Protein AF-A0A382IKX3-F1 (afdb_monomer)

Organism: NCBI:txid408172

Solvent-accessible surface area (backbone atoms only — not comparable to full-atom values): 17231 Å² total; per-residue (Å²): 139,85,84,81,90,90,82,84,89,80,87,83,88,84,92,87,85,88,86,79,92,73,89,78,80,80,79,78,81,76,77,80,85,72,79,79,62,59,68,64,60,60,67,57,67,66,82,68,74,59,45,71,32,39,32,37,44,76,99,53,67,82,36,29,32,38,28,42,75,57,91,63,30,37,40,24,29,21,70,43,48,47,62,34,51,42,56,76,36,67,44,33,37,28,35,79,83,61,80,54,28,33,34,53,49,40,41,72,78,48,37,80,66,44,75,43,58,31,42,73,76,44,76,60,94,42,39,39,31,38,27,32,71,91,76,68,52,55,34,42,31,35,40,53,48,92,87,34,79,27,41,75,50,40,70,52,77,54,56,47,54,55,77,91,46,48,66,59,42,64,65,43,43,68,77,40,40,76,76,40,34,50,68,62,94,49,48,26,28,62,60,77,59,63,92,94,38,61,72,58,50,53,53,37,40,64,62,75,41,48,21,65,36,38,46,87,67,90,76,59,58,43,82,75,67,69,48,73,89,66,51,33,42,38,34,32,30,35,27,35,37,59,77,12,39,69,39,79,75,41,81,76,47,69,52,64,65,62,52,73,68,53,47,54,51,52,53,49,59,60,46,70,51,34,34,30,73,50,49,68,54,93,90,42,60,27,26,41,35,49,27,18,33,41,47,73,86

Sequence (297 aa):
MVKYLKIILRQFQNRKSPRKVKKVTLITVTLLFLGLISANEELDQKLNLEGYWFAIYPSSYEEAVKVVKEGRNYVATQTIGNDYIPAGEISFEMDDAFQNCKGQIAGRDFTNPSFIDCELVSVNNDLLVLEVKSNGLKSIFYKDIPSSNGSFCISDFREKLPEKGIEKILELRPKAFKHCLACEGSSCRMKIWPKGRESESLICKKLFCKPVKAIQKYISSEDVLNVGSGATSVQFTFIINKKGDIDNLNITSFDGAMNRKQVKTFTRNVLASLEYMPLKINEKVYEIHNLRGWLYW

Radius of gyration: 28.49 Å; Cα contacts (8 Å, |Δi|>4): 524; chains: 1; bounding box: 110×50×50 Å

Mean predicted aligned error: 10.79 Å

Nearest PDB structures (foldseek):
  5vzt-assembly2_D  TM=8.954E-01  e=6.353E-05  Homo sapiens
  1u07-assembly1_B  TM=7.043E-01  e=1.679E-02  Escherichia coli
  3hty-assembly4_D  TM=5.543E-01  e=2.225E-02  Bacteroides thetaiotaomicron VPI-5482
  1fho-assembly1_A  TM=4.924E-01  e=6.176E-01  Caenorhabditis elegans
  1gm6-assembly1_A  TM=3.172E-01  e=6.176E-01  Sus scrofa

Secondary structure (DSSP, 8-state):
--------------------------------TTSSSHHHHHTTS-----EEEEEE-TTS-EEEEEEEEETTEEEEEEEE--SSS-TTSEEEEEETTSS-EEEEEEEGGGEEEEEEEEEEEEEETTEEEEEETTT--EEEEE---TTSSSEEEES-TT----GGGHHHHHHHHHHHHHHHEEEETTEEEEPPPPTT-HHHHHHHHHHHS--SB---S---HHHHH---S--EEEEEEEEE-TTSBEEEEEEEEEEESS-HHHHHHHHHHHHTT-BPPPEEETTEEEEEEEEEEEEE-

pLDDT: mean 82.43, std 21.34, range [26.98, 98.19]

Structure (mmCIF, N/CA/C/O backbone):
data_AF-A0A382IKX3-F1
#
_entry.id   AF-A0A382IKX3-F1
#
loop_
_atom_site.group_PDB
_atom_site.id
_atom_site.type_sym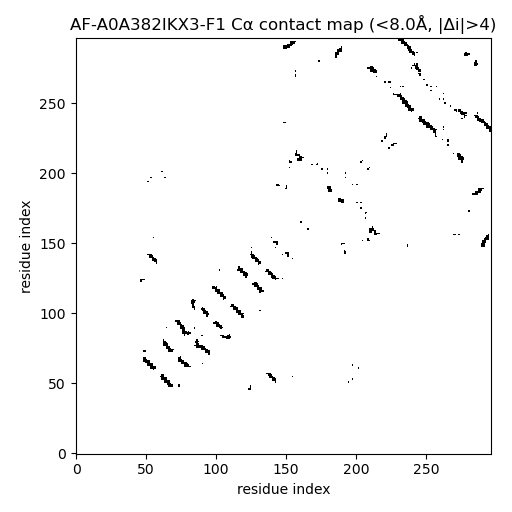bol
_atom_site.label_atom_id
_atom_site.label_alt_id
_atom_site.label_comp_id
_atom_site.label_asym_id
_atom_site.label_entity_id
_atom_site.label_seq_id
_atom_site.pdbx_PDB_ins_code
_atom_site.Cartn_x
_atom_site.Cartn_y
_atom_site.Cartn_z
_atom_site.occupancy
_atom_site.B_iso_or_equiv
_atom_site.auth_seq_id
_atom_site.auth_comp_id
_atom_site.auth_asym_id
_atom_site.auth_atom_id
_atom_site.pdbx_PDB_model_num
ATOM 1 N N . MET A 1 1 ? 57.284 29.258 4.398 1.00 34.41 1 MET A N 1
ATOM 2 C CA . MET A 1 1 ? 58.494 28.400 4.373 1.00 34.41 1 MET A CA 1
ATOM 3 C C . MET A 1 1 ? 58.026 26.951 4.272 1.00 34.41 1 MET A C 1
ATOM 5 O O . MET A 1 1 ? 57.548 26.430 5.260 1.00 34.41 1 MET A O 1
ATOM 9 N N . VAL A 1 2 ? 57.767 26.388 3.090 1.00 28.20 2 VAL A N 1
ATOM 10 C CA . VAL A 1 2 ? 58.700 25.928 2.034 1.00 28.20 2 VAL A CA 1
ATOM 11 C C . VAL A 1 2 ? 59.464 24.646 2.426 1.00 28.20 2 VAL A C 1
ATOM 13 O O . VAL A 1 2 ? 60.463 24.713 3.123 1.00 28.20 2 VAL A O 1
ATOM 16 N N . LYS A 1 3 ? 58.984 23.530 1.847 1.00 29.83 3 LYS A N 1
ATOM 17 C CA . LYS A 1 3 ? 59.705 22.394 1.228 1.00 29.83 3 LYS A CA 1
ATOM 18 C C . LYS A 1 3 ? 60.489 21.345 2.060 1.00 29.83 3 LYS A C 1
ATOM 20 O O . LYS A 1 3 ? 61.499 21.634 2.678 1.00 29.83 3 LYS A O 1
ATOM 25 N N . TYR A 1 4 ? 60.097 20.091 1.779 1.00 27.80 4 TYR A N 1
ATOM 26 C CA . TYR A 1 4 ? 60.900 18.943 1.298 1.00 27.80 4 TYR A CA 1
ATOM 27 C C . TYR A 1 4 ? 61.811 18.123 2.240 1.00 27.80 4 TYR A C 1
ATOM 29 O O . TYR A 1 4 ? 62.787 18.607 2.793 1.00 27.80 4 TYR A O 1
ATOM 37 N N . LEU A 1 5 ? 61.528 16.807 2.215 1.00 28.98 5 LEU A N 1
ATOM 38 C CA . LEU A 1 5 ? 62.407 15.699 1.785 1.00 28.98 5 LEU A CA 1
ATOM 39 C C . LEU A 1 5 ? 63.779 15.538 2.471 1.00 28.98 5 LEU A C 1
ATOM 41 O O . LEU A 1 5 ? 64.687 16.343 2.280 1.00 28.98 5 LEU A O 1
ATOM 45 N N . LYS A 1 6 ? 64.001 14.379 3.109 1.00 31.48 6 LYS A N 1
ATOM 46 C CA . LYS A 1 6 ? 65.350 13.821 3.295 1.00 31.48 6 LYS A CA 1
ATOM 47 C C . LYS A 1 6 ? 65.416 12.371 2.825 1.00 31.48 6 LYS A C 1
ATOM 49 O O . LYS A 1 6 ? 64.734 11.488 3.331 1.00 31.48 6 LYS A O 1
ATOM 54 N N . ILE A 1 7 ? 66.275 12.195 1.831 1.00 33.47 7 ILE A N 1
ATOM 55 C CA . ILE A 1 7 ? 66.683 10.978 1.145 1.00 33.47 7 ILE A CA 1
ATOM 56 C C . ILE A 1 7 ? 68.141 10.706 1.582 1.00 33.47 7 ILE A C 1
ATOM 58 O O . ILE A 1 7 ? 68.985 11.580 1.437 1.00 33.47 7 ILE A O 1
ATOM 62 N N . ILE A 1 8 ? 68.381 9.498 2.121 1.00 28.98 8 ILE A N 1
ATOM 63 C CA . ILE A 1 8 ? 69.439 8.531 1.729 1.00 28.98 8 ILE A CA 1
ATOM 64 C C . ILE A 1 8 ? 70.944 8.804 2.042 1.00 28.98 8 ILE A C 1
ATOM 66 O O . ILE A 1 8 ? 71.533 9.769 1.574 1.00 28.98 8 ILE A O 1
ATOM 70 N N . LEU A 1 9 ? 71.562 7.761 2.652 1.00 26.98 9 LEU A N 1
ATOM 71 C CA . LEU A 1 9 ? 72.982 7.295 2.620 1.00 26.98 9 LEU A CA 1
ATOM 72 C C . LEU A 1 9 ? 74.030 8.163 3.373 1.00 26.98 9 LEU A C 1
ATOM 74 O O . LEU A 1 9 ? 73.890 9.366 3.465 1.00 26.98 9 LEU A O 1
ATOM 78 N N . ARG A 1 10 ? 75.140 7.659 3.939 1.00 29.89 10 ARG A N 1
ATOM 79 C CA . ARG A 1 10 ? 75.852 6.374 3.821 1.00 29.89 10 ARG A CA 1
ATOM 80 C C . ARG A 1 10 ? 76.925 6.257 4.923 1.00 29.89 10 ARG A C 1
ATOM 82 O O . ARG A 1 10 ? 77.590 7.234 5.224 1.00 29.89 10 ARG A O 1
ATOM 89 N N . GLN A 1 11 ? 77.161 5.007 5.333 1.00 28.95 11 GLN A N 1
ATOM 90 C CA . GLN A 1 11 ? 78.465 4.366 5.595 1.00 28.95 11 GLN A CA 1
ATOM 91 C C . GLN A 1 11 ? 79.344 4.789 6.784 1.00 28.95 11 GLN A C 1
ATOM 93 O O . GLN A 1 11 ? 79.949 5.850 6.784 1.00 28.95 11 GLN A O 1
ATOM 98 N N . PHE A 1 12 ? 79.630 3.798 7.639 1.00 29.16 12 PHE A N 1
ATOM 99 C CA . PHE A 1 12 ? 81.009 3.463 8.003 1.00 29.16 12 PHE A CA 1
ATOM 100 C C . PHE A 1 12 ? 81.246 1.942 7.919 1.00 29.16 12 PHE A C 1
ATOM 102 O O . PHE A 1 12 ? 80.392 1.126 8.257 1.00 29.16 12 PHE A O 1
ATOM 109 N N . GLN A 1 13 ? 82.412 1.625 7.359 1.00 31.34 13 GLN A N 1
ATOM 110 C CA . GLN A 1 13 ? 83.080 0.341 7.104 1.00 31.34 13 GLN A CA 1
ATOM 111 C C . GLN A 1 13 ? 83.438 -0.376 8.444 1.00 31.34 13 GLN A C 1
ATOM 113 O O . GLN A 1 13 ? 83.396 0.269 9.479 1.00 31.34 13 GLN A O 1
ATOM 118 N N . ASN A 1 14 ? 83.869 -1.638 8.598 1.00 28.53 14 ASN A N 1
ATOM 119 C CA . ASN A 1 14 ? 84.447 -2.668 7.730 1.00 28.53 14 ASN A CA 1
ATOM 120 C C . ASN A 1 14 ? 84.608 -3.997 8.535 1.00 28.53 14 ASN A C 1
ATOM 122 O O . ASN A 1 14 ? 84.754 -3.951 9.752 1.00 28.53 14 ASN A O 1
ATOM 126 N N . ARG A 1 15 ? 84.780 -5.128 7.818 1.00 30.12 15 ARG A N 1
ATOM 127 C CA . ARG A 1 15 ? 85.480 -6.398 8.192 1.00 30.12 15 ARG A CA 1
ATOM 128 C C . ARG A 1 15 ? 84.812 -7.456 9.110 1.00 30.12 15 ARG A C 1
ATOM 130 O O . ARG A 1 15 ? 84.991 -7.434 10.320 1.00 30.12 15 ARG A O 1
ATOM 137 N N . LYS A 1 16 ? 84.290 -8.537 8.499 1.00 31.02 16 LYS A N 1
ATOM 138 C CA . LYS A 1 16 ? 84.870 -9.916 8.416 1.00 31.02 16 LYS A CA 1
ATOM 139 C C . LYS A 1 16 ? 83.789 -10.940 7.996 1.00 31.02 16 LYS A C 1
ATOM 141 O O . LYS A 1 16 ? 82.664 -10.901 8.470 1.00 31.02 16 LYS A O 1
ATOM 146 N N . SER A 1 17 ? 84.160 -11.865 7.114 1.00 27.80 17 SER A N 1
ATOM 147 C CA . SER A 1 17 ? 83.412 -13.058 6.653 1.00 27.80 17 SER A CA 1
ATOM 148 C C . SER A 1 17 ? 84.174 -14.320 7.125 1.00 27.80 17 SER A C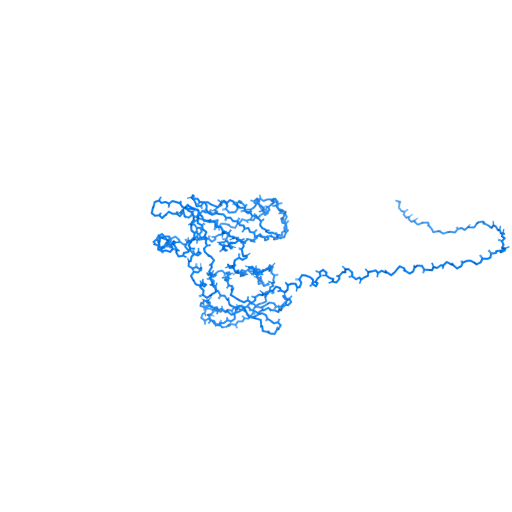 1
ATOM 150 O O . SER A 1 17 ? 85.325 -14.140 7.537 1.00 27.80 17 SER A O 1
ATOM 152 N N . PRO A 1 18 ? 83.690 -15.585 7.021 1.00 38.34 18 PRO A N 1
ATOM 153 C CA . PRO A 1 18 ? 82.340 -16.125 6.751 1.00 38.34 18 PRO A CA 1
ATOM 154 C C . PRO A 1 18 ? 81.886 -17.145 7.827 1.00 38.34 18 PRO A C 1
ATOM 156 O O . PRO A 1 18 ? 82.724 -17.726 8.510 1.00 38.34 18 PRO A O 1
ATOM 159 N N . ARG A 1 19 ? 80.590 -17.509 7.887 1.00 30.19 19 ARG A N 1
ATOM 160 C CA . ARG A 1 19 ? 80.162 -18.930 7.987 1.00 30.19 19 ARG A CA 1
ATOM 161 C C . ARG A 1 19 ? 78.639 -19.132 7.965 1.00 30.19 19 ARG A C 1
ATOM 163 O O . ARG A 1 19 ? 77.914 -18.609 8.796 1.00 30.19 19 ARG A O 1
ATOM 170 N N . LYS A 1 20 ? 78.258 -20.061 7.081 1.00 31.84 20 LYS A N 1
ATOM 171 C CA . LYS A 1 20 ? 77.133 -21.012 7.133 1.00 31.84 20 LYS A CA 1
ATOM 172 C C . LYS A 1 20 ? 75.702 -20.468 7.029 1.00 31.84 20 LYS A C 1
ATOM 174 O O . LYS A 1 20 ? 75.024 -20.172 8.002 1.00 31.84 20 LYS A O 1
ATOM 179 N N . VAL A 1 21 ? 75.249 -20.530 5.777 1.00 35.34 21 VAL A N 1
ATOM 180 C CA . VAL A 1 21 ? 73.889 -20.796 5.294 1.00 35.34 21 VAL A CA 1
ATOM 181 C C . VAL A 1 21 ? 73.037 -21.587 6.298 1.00 35.34 21 VAL A C 1
ATOM 183 O O . VAL A 1 21 ? 73.328 -22.745 6.599 1.00 35.34 21 VAL A O 1
ATOM 186 N N . LYS A 1 22 ? 71.921 -20.993 6.725 1.00 31.84 22 LYS A N 1
ATOM 187 C CA . LYS A 1 22 ? 70.705 -21.723 7.094 1.00 31.84 22 LYS A CA 1
ATOM 188 C C . LYS A 1 22 ? 69.572 -21.190 6.223 1.00 31.84 22 LYS A C 1
ATOM 190 O O . LYS A 1 22 ? 69.347 -19.986 6.165 1.00 31.84 22 LYS A O 1
ATOM 195 N N . LYS A 1 23 ? 68.925 -22.106 5.500 1.00 31.86 23 LYS A N 1
ATOM 196 C CA . LYS A 1 23 ? 67.741 -21.859 4.673 1.00 31.86 23 LYS A CA 1
ATOM 197 C C . LYS A 1 23 ? 66.669 -21.190 5.536 1.00 31.86 23 LYS A C 1
ATOM 199 O O . LYS A 1 23 ? 66.227 -21.786 6.513 1.00 31.86 23 LYS A O 1
ATOM 204 N N . VAL A 1 24 ? 66.273 -19.972 5.179 1.00 31.53 24 VAL A N 1
ATOM 205 C CA . VAL A 1 24 ? 65.053 -19.352 5.699 1.00 31.53 24 VAL A CA 1
ATOM 206 C C . VAL A 1 24 ? 63.931 -19.800 4.778 1.00 31.53 24 VAL A C 1
ATOM 208 O O . VAL A 1 24 ? 63.927 -19.492 3.588 1.00 31.53 24 VAL A O 1
ATOM 211 N N . THR A 1 25 ? 63.032 -20.607 5.323 1.00 31.64 25 THR A N 1
ATOM 212 C CA . THR A 1 25 ? 61.807 -21.039 4.661 1.00 31.64 25 THR A CA 1
ATOM 213 C C . THR A 1 25 ? 60.931 -19.810 4.430 1.00 31.64 25 THR A C 1
ATOM 215 O O . THR A 1 25 ? 60.557 -19.121 5.377 1.00 31.64 25 THR A O 1
ATOM 218 N N . LEU A 1 26 ? 60.645 -19.515 3.165 1.00 28.83 26 LEU A N 1
ATOM 219 C CA . LEU A 1 26 ? 59.707 -18.481 2.751 1.00 28.83 26 LEU A CA 1
ATOM 220 C C . LEU A 1 26 ? 58.296 -18.952 3.137 1.00 28.83 26 LEU A C 1
ATOM 222 O O . LEU A 1 26 ? 57.793 -19.916 2.56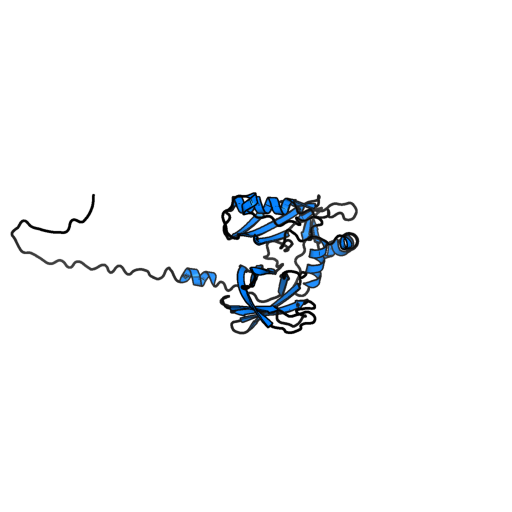5 1.00 28.83 26 LEU A O 1
ATOM 226 N N . ILE A 1 27 ? 57.678 -18.315 4.132 1.00 33.94 27 ILE A N 1
ATOM 227 C CA . ILE A 1 27 ? 56.246 -18.482 4.394 1.00 33.94 27 ILE A CA 1
ATOM 228 C C . ILE A 1 27 ? 55.528 -17.663 3.326 1.00 33.94 27 ILE A C 1
ATOM 230 O O . ILE A 1 27 ? 55.487 -16.434 3.386 1.00 33.94 27 ILE A O 1
ATOM 234 N N . THR A 1 28 ? 55.007 -18.343 2.312 1.00 31.11 28 THR A N 1
ATOM 235 C CA . THR A 1 28 ? 54.056 -17.770 1.366 1.00 31.11 28 THR A CA 1
ATOM 236 C C . THR A 1 28 ? 52.795 -17.410 2.153 1.00 31.11 28 THR A C 1
ATOM 238 O O . THR A 1 28 ? 52.046 -18.288 2.576 1.00 31.11 28 THR A O 1
ATOM 241 N N . VAL A 1 29 ? 52.569 -16.119 2.397 1.00 34.31 29 VAL A N 1
ATOM 242 C CA . VAL A 1 29 ? 51.273 -15.623 2.872 1.00 34.31 29 VAL A CA 1
ATOM 243 C C . VAL A 1 29 ? 50.343 -15.633 1.667 1.00 34.31 29 VAL A C 1
ATOM 245 O O . VAL A 1 29 ? 50.307 -14.693 0.875 1.00 34.31 29 VAL A O 1
ATOM 248 N N . THR A 1 30 ? 49.636 -16.742 1.485 1.00 37.75 30 THR A N 1
ATOM 249 C CA . THR A 1 30 ? 48.539 -16.830 0.528 1.00 37.75 30 THR A CA 1
ATOM 250 C C . THR A 1 30 ? 47.409 -15.951 1.058 1.00 37.75 30 THR A C 1
ATOM 252 O O . THR A 1 30 ? 46.766 -16.287 2.051 1.00 37.75 30 THR A O 1
ATOM 255 N N . LEU A 1 31 ? 47.203 -14.789 0.436 1.00 39.78 31 LEU A N 1
ATOM 256 C CA . LEU A 1 31 ? 46.032 -13.949 0.672 1.00 39.78 31 LEU A CA 1
ATOM 257 C C . LEU A 1 31 ? 44.769 -14.776 0.392 1.00 39.78 31 LEU A C 1
ATOM 259 O O . LEU A 1 31 ? 44.513 -15.175 -0.743 1.00 39.78 31 LEU A O 1
ATOM 263 N N . LEU A 1 32 ? 43.988 -15.023 1.444 1.00 39.09 32 LEU A N 1
ATOM 264 C CA . LEU A 1 32 ? 42.619 -15.533 1.396 1.00 39.09 32 LEU A CA 1
ATOM 265 C C . LEU A 1 32 ? 41.713 -14.499 0.702 1.00 39.09 32 LEU A C 1
ATOM 267 O O . LEU A 1 32 ? 40.970 -13.765 1.345 1.00 39.09 32 LEU A O 1
ATOM 271 N N . PHE A 1 33 ? 41.758 -14.448 -0.629 1.00 42.12 33 PHE A N 1
ATOM 272 C CA . PHE A 1 33 ? 40.756 -13.786 -1.474 1.00 42.12 33 PHE A CA 1
ATOM 273 C C . PHE A 1 33 ? 39.564 -14.722 -1.736 1.00 42.12 33 PHE A C 1
ATOM 275 O O . PHE A 1 33 ? 39.178 -14.957 -2.874 1.00 42.12 33 PHE A O 1
ATOM 282 N N . LEU A 1 34 ? 38.989 -15.296 -0.678 1.00 41.16 34 LEU A N 1
ATOM 283 C CA . LEU A 1 34 ? 37.790 -16.145 -0.780 1.00 41.16 34 LEU A CA 1
ATOM 284 C C . LEU A 1 34 ? 36.617 -15.648 0.080 1.00 41.16 34 LEU A C 1
ATOM 286 O O . LEU A 1 34 ? 35.575 -16.285 0.110 1.00 41.16 34 LEU A O 1
ATOM 290 N N . GLY A 1 35 ? 36.750 -14.495 0.745 1.00 40.19 35 GLY A N 1
ATOM 291 C CA . GLY A 1 35 ? 35.726 -13.968 1.658 1.00 40.19 35 GLY A CA 1
ATOM 292 C C . GLY A 1 35 ? 34.837 -12.844 1.114 1.00 40.19 35 GLY A C 1
ATOM 293 O O . GLY A 1 35 ? 34.044 -12.307 1.874 1.00 40.19 35 GLY A O 1
ATOM 294 N N . LEU A 1 36 ? 34.978 -12.441 -0.155 1.00 38.88 36 LEU A N 1
ATOM 295 C CA . LEU A 1 36 ? 34.238 -11.296 -0.723 1.00 38.88 36 LEU A CA 1
ATOM 296 C C . LEU A 1 36 ? 33.178 -11.677 -1.767 1.00 38.88 36 LEU A C 1
ATOM 298 O O . LEU A 1 36 ? 32.451 -10.802 -2.222 1.00 38.88 36 LEU A O 1
ATOM 302 N N . ILE A 1 37 ? 33.063 -12.957 -2.132 1.00 40.41 37 ILE A N 1
ATOM 303 C CA . ILE A 1 37 ? 32.077 -13.414 -3.127 1.00 40.41 37 ILE A CA 1
ATOM 304 C C . ILE A 1 37 ? 30.826 -14.004 -2.450 1.00 40.41 37 ILE A C 1
ATOM 306 O O . ILE A 1 37 ? 29.728 -13.851 -2.972 1.00 40.41 37 ILE A O 1
ATOM 310 N N . SER A 1 38 ? 30.938 -14.557 -1.236 1.00 41.38 38 SER A N 1
ATOM 311 C CA . SER A 1 38 ? 29.804 -15.223 -0.574 1.00 41.38 38 SER A CA 1
ATOM 312 C C . SER A 1 38 ? 28.722 -14.276 -0.041 1.00 41.38 38 SER A C 1
ATOM 314 O O . SER A 1 38 ? 27.592 -14.704 0.136 1.00 41.38 38 SER A O 1
ATOM 316 N N . ALA A 1 39 ? 29.021 -12.994 0.200 1.00 40.88 39 ALA A N 1
ATOM 317 C CA . ALA A 1 39 ? 28.026 -12.056 0.734 1.00 40.88 39 ALA A CA 1
ATOM 318 C C . ALA A 1 39 ? 26.995 -11.602 -0.319 1.00 40.88 39 ALA A C 1
ATOM 320 O O . ALA A 1 39 ? 25.849 -11.327 0.027 1.00 40.88 39 ALA A O 1
ATOM 321 N N . ASN A 1 40 ? 27.382 -11.556 -1.601 1.00 41.97 40 ASN A N 1
ATOM 322 C CA . ASN A 1 40 ? 26.452 -11.241 -2.692 1.00 41.97 40 ASN A CA 1
ATOM 323 C C . ASN A 1 40 ? 25.660 -12.471 -3.155 1.00 41.97 40 ASN A C 1
ATOM 325 O O . ASN A 1 40 ? 24.531 -12.322 -3.603 1.00 41.97 40 ASN A O 1
ATOM 329 N N . GLU A 1 41 ? 26.227 -13.670 -3.020 1.00 37.34 41 GLU A N 1
ATOM 330 C CA . GLU A 1 41 ? 25.570 -14.935 -3.380 1.00 37.34 41 GLU A CA 1
ATOM 331 C C . GLU A 1 41 ? 24.525 -15.369 -2.330 1.00 37.34 41 GLU A C 1
ATOM 333 O O . GLU A 1 41 ? 23.584 -16.090 -2.639 1.00 37.34 41 GLU A O 1
ATOM 338 N N . GLU A 1 42 ? 24.638 -14.888 -1.087 1.00 39.50 42 GLU A N 1
ATOM 339 C CA . GLU A 1 42 ? 23.691 -15.193 -0.002 1.00 39.50 42 GLU A CA 1
ATOM 340 C C . GLU A 1 42 ? 22.498 -14.213 0.052 1.00 39.50 42 GLU A C 1
ATOM 342 O O . GLU A 1 42 ? 21.418 -14.573 0.524 1.00 39.50 42 GLU A O 1
ATOM 347 N N . LEU A 1 43 ? 22.640 -13.007 -0.524 1.00 42.09 43 LEU A N 1
ATOM 348 C CA . LEU A 1 43 ? 21.506 -12.114 -0.826 1.00 42.09 43 LEU A CA 1
ATOM 349 C C . LEU A 1 43 ? 20.643 -12.655 -1.985 1.00 42.09 43 LEU A C 1
ATOM 351 O O . LEU A 1 43 ? 19.489 -12.262 -2.143 1.00 42.09 43 LEU A O 1
ATOM 355 N N . ASP A 1 44 ? 21.198 -13.603 -2.744 1.00 40.41 44 ASP A N 1
ATOM 356 C CA . ASP A 1 44 ? 20.565 -14.381 -3.810 1.00 40.41 44 ASP A CA 1
ATOM 357 C C . ASP A 1 44 ? 19.694 -15.533 -3.257 1.00 40.41 44 ASP A C 1
ATOM 359 O O . ASP A 1 44 ? 19.373 -16.505 -3.952 1.00 40.41 44 ASP A O 1
ATOM 363 N N . GLN A 1 45 ? 19.216 -15.412 -2.006 1.00 50.44 45 GLN A N 1
ATOM 364 C CA . GLN A 1 45 ? 17.921 -15.977 -1.610 1.00 50.44 45 GLN A CA 1
ATOM 365 C C . GLN A 1 45 ? 16.829 -15.290 -2.440 1.00 50.44 45 GLN A C 1
ATOM 367 O O . GLN A 1 45 ? 16.147 -14.357 -2.024 1.00 50.44 45 GLN A O 1
ATOM 372 N N . LYS A 1 46 ? 16.754 -15.781 -3.676 1.00 62.97 46 LYS A N 1
ATOM 373 C CA . LYS A 1 46 ? 16.046 -15.314 -4.858 1.00 62.97 46 LYS A CA 1
ATOM 374 C C . LYS A 1 46 ? 14.679 -14.749 -4.511 1.00 62.97 46 LYS A C 1
ATOM 376 O O . LYS A 1 46 ? 13.697 -15.484 -4.397 1.00 62.97 46 LYS A O 1
ATOM 381 N N . LEU A 1 47 ? 14.633 -13.432 -4.350 1.00 80.69 47 LEU A N 1
ATOM 382 C CA . LEU A 1 47 ? 13.400 -12.692 -4.177 1.00 80.69 47 LEU A CA 1
ATOM 383 C C . LEU A 1 47 ? 12.449 -13.046 -5.324 1.00 80.69 47 LEU A C 1
ATOM 385 O O . LEU A 1 47 ? 12.676 -12.673 -6.477 1.00 80.69 47 LEU A O 1
ATOM 389 N N . ASN A 1 48 ? 11.409 -13.818 -5.011 1.00 87.62 48 ASN A N 1
ATOM 390 C CA . ASN A 1 48 ? 10.442 -14.242 -6.006 1.00 87.62 48 ASN A CA 1
ATOM 391 C C . ASN A 1 48 ? 9.310 -13.218 -6.085 1.00 87.62 48 ASN A C 1
ATOM 393 O O . ASN A 1 48 ? 8.454 -13.141 -5.197 1.00 87.62 48 ASN A O 1
ATOM 397 N N . LEU A 1 49 ? 9.293 -12.451 -7.175 1.00 92.69 49 LEU A N 1
ATOM 398 C CA . LEU A 1 49 ? 8.224 -11.495 -7.429 1.00 92.69 49 LEU A CA 1
ATOM 399 C C . LEU A 1 49 ? 6.944 -12.148 -7.950 1.00 92.69 49 LEU A C 1
ATOM 401 O O . LEU A 1 49 ? 5.920 -11.481 -7.994 1.00 92.69 49 LEU A O 1
ATOM 405 N N . GLU A 1 50 ? 6.940 -13.430 -8.306 1.00 93.06 50 GLU A N 1
ATOM 406 C CA . GLU A 1 50 ? 5.757 -14.081 -8.859 1.00 93.06 50 GLU A CA 1
ATOM 407 C C . GLU A 1 50 ? 4.538 -14.031 -7.923 1.00 93.06 50 GLU A C 1
ATOM 409 O O . GLU A 1 50 ? 4.624 -13.967 -6.687 1.00 93.06 50 GLU A O 1
ATOM 414 N N . GLY A 1 51 ? 3.363 -14.090 -8.543 1.00 91.62 51 GLY A N 1
ATOM 415 C CA . GLY A 1 51 ? 2.076 -14.104 -7.865 1.00 91.62 51 GLY A CA 1
ATOM 416 C C . GLY A 1 51 ? 1.323 -12.787 -7.984 1.00 91.62 51 GLY A C 1
ATOM 417 O O . GLY A 1 51 ? 1.640 -11.930 -8.800 1.00 91.62 51 GLY A O 1
ATOM 418 N N . TYR A 1 52 ? 0.265 -12.665 -7.191 1.00 91.19 52 TYR A N 1
ATOM 419 C CA . TYR A 1 52 ? -0.601 -11.492 -7.207 1.00 91.19 52 TYR A CA 1
ATOM 420 C C . TYR A 1 52 ? -0.042 -10.384 -6.320 1.00 91.19 52 TYR A C 1
ATOM 422 O O . TYR A 1 52 ? 0.490 -10.666 -5.243 1.00 91.19 52 TYR A O 1
ATOM 430 N N . TRP A 1 53 ? -0.205 -9.146 -6.773 1.00 93.69 53 TRP A N 1
ATOM 431 C CA . TRP A 1 53 ? 0.148 -7.927 -6.060 1.00 93.69 53 TRP A CA 1
ATOM 432 C C . TRP A 1 53 ? -0.987 -6.922 -6.199 1.00 93.69 53 TRP A C 1
ATOM 434 O O . TRP A 1 53 ? -1.547 -6.752 -7.280 1.00 93.69 53 TRP A O 1
ATOM 444 N N . PHE A 1 54 ? -1.295 -6.221 -5.117 1.00 93.25 54 PHE A N 1
ATOM 445 C CA . PHE A 1 54 ? -2.054 -4.982 -5.210 1.00 93.25 54 PHE A CA 1
ATOM 446 C C . PHE A 1 54 ? -1.130 -3.887 -5.717 1.00 93.25 54 PHE A C 1
ATOM 448 O O . PHE A 1 54 ? 0.046 -3.878 -5.353 1.00 93.25 54 PHE A O 1
ATOM 455 N N . ALA A 1 55 ? -1.654 -2.980 -6.531 1.00 92.88 55 ALA A N 1
ATOM 456 C CA . ALA A 1 55 ? -0.882 -1.905 -7.131 1.00 92.88 55 ALA A CA 1
ATOM 457 C C . ALA A 1 55 ? -1.514 -0.549 -6.813 1.00 92.88 55 ALA A C 1
ATOM 459 O O . ALA A 1 55 ? -2.728 -0.378 -6.876 1.00 92.88 55 ALA A O 1
ATOM 460 N N . ILE A 1 56 ? -0.679 0.419 -6.459 1.00 91.25 56 ILE A N 1
ATOM 461 C CA . ILE A 1 56 ? -1.055 1.807 -6.217 1.00 91.25 56 ILE A CA 1
ATOM 462 C C . ILE A 1 56 ? -0.271 2.639 -7.212 1.00 91.25 56 ILE A C 1
ATOM 464 O O . ILE A 1 56 ? 0.931 2.855 -7.033 1.00 91.25 56 ILE A O 1
ATOM 468 N N . TYR A 1 57 ? -0.955 3.087 -8.259 1.00 87.25 57 TYR A N 1
ATOM 469 C CA . TYR A 1 57 ? -0.381 3.987 -9.249 1.00 87.25 57 TYR A CA 1
ATOM 470 C C . TYR A 1 57 ? -0.657 5.446 -8.873 1.00 87.25 57 TYR A C 1
ATOM 472 O O . TYR A 1 57 ? -1.697 5.752 -8.277 1.00 87.25 57 TYR A O 1
ATOM 480 N N . PRO A 1 58 ? 0.232 6.374 -9.258 1.00 76.12 58 PRO A N 1
ATOM 481 C CA . PRO A 1 58 ? -0.036 7.802 -9.163 1.00 76.12 58 PRO A CA 1
ATOM 482 C C . PRO A 1 58 ? -1.383 8.148 -9.808 1.00 76.12 58 PRO A C 1
ATOM 484 O O . PRO A 1 58 ? -1.646 7.770 -10.946 1.00 76.12 58 PRO A O 1
ATOM 487 N N . SER A 1 59 ? -2.236 8.874 -9.082 1.00 66.25 59 SER A N 1
ATOM 488 C CA . SER A 1 59 ? -3.549 9.337 -9.565 1.00 66.25 59 SER A CA 1
ATOM 489 C C . SER A 1 59 ? -4.576 8.245 -9.909 1.00 66.25 59 SER A C 1
ATOM 491 O O . SER A 1 59 ? -5.645 8.589 -10.414 1.00 66.25 59 SER A O 1
ATOM 493 N N . SER A 1 60 ? -4.307 6.973 -9.595 1.00 63.44 60 SER A N 1
ATOM 494 C CA . SER A 1 60 ? -5.282 5.885 -9.717 1.00 63.44 60 SER A CA 1
ATOM 495 C C . SER A 1 60 ? -5.766 5.392 -8.353 1.00 63.44 60 SER A C 1
ATOM 497 O O . SER A 1 60 ? -5.202 5.707 -7.303 1.00 63.44 60 SER A O 1
ATOM 499 N N . TYR A 1 61 ? -6.843 4.614 -8.377 1.00 72.88 61 TYR A N 1
ATOM 500 C CA . TYR A 1 61 ? -7.257 3.803 -7.241 1.00 72.88 61 TYR A CA 1
ATOM 501 C C . TYR A 1 61 ? -6.342 2.578 -7.098 1.00 72.88 61 TYR A C 1
ATOM 503 O O . TYR A 1 61 ? -5.556 2.261 -7.987 1.00 72.88 61 TYR A O 1
ATOM 511 N N . GLU A 1 62 ? -6.448 1.884 -5.965 1.00 85.00 62 GLU A N 1
ATOM 512 C CA . GLU A 1 62 ? -5.817 0.573 -5.803 1.00 85.00 62 GLU A CA 1
ATOM 513 C C . GLU A 1 62 ? -6.325 -0.407 -6.877 1.00 85.00 62 GLU A C 1
ATOM 515 O O . GLU A 1 62 ? -7.525 -0.665 -6.989 1.00 85.00 62 GLU A O 1
ATOM 520 N N . GLU A 1 63 ? -5.382 -0.949 -7.638 1.00 89.38 63 GLU A N 1
ATOM 521 C CA . GLU A 1 63 ? -5.539 -1.935 -8.705 1.00 89.38 63 GLU A CA 1
ATOM 522 C C . GLU A 1 63 ? -4.916 -3.274 -8.279 1.00 89.38 63 GLU A C 1
ATOM 524 O O . GLU A 1 63 ? -4.488 -3.453 -7.130 1.00 89.38 63 GLU A O 1
ATOM 529 N N . ALA A 1 64 ? -4.863 -4.246 -9.190 1.00 91.06 64 ALA A N 1
ATOM 530 C CA . ALA A 1 64 ? -4.200 -5.516 -8.923 1.00 91.06 64 ALA A CA 1
ATOM 531 C C . ALA A 1 64 ? -3.529 -6.077 -10.173 1.00 91.06 64 ALA A C 1
ATOM 533 O O . ALA A 1 64 ? -4.148 -6.169 -11.233 1.00 91.06 64 ALA A O 1
ATOM 534 N N . VAL A 1 65 ? -2.308 -6.579 -10.010 1.00 94.12 65 VAL A N 1
ATOM 535 C CA . VAL A 1 65 ? -1.521 -7.227 -11.061 1.00 94.12 65 VAL A CA 1
ATOM 536 C C . VAL A 1 65 ? -1.165 -8.660 -10.678 1.00 94.12 65 VAL A C 1
ATOM 538 O O . VAL A 1 65 ? -1.068 -9.017 -9.501 1.00 94.12 65 VAL A O 1
ATOM 541 N N . LYS A 1 66 ? -0.909 -9.490 -11.686 1.00 94.94 66 LYS A N 1
ATOM 542 C CA . LYS A 1 66 ? -0.257 -10.788 -11.529 1.00 94.94 66 LYS A CA 1
ATOM 543 C C . LYS A 1 66 ? 1.114 -10.722 -12.179 1.00 94.94 66 LYS A C 1
ATOM 545 O O . LYS A 1 66 ? 1.216 -10.460 -13.370 1.00 94.94 66 LYS A O 1
ATOM 550 N N . VAL A 1 67 ? 2.142 -11.004 -11.395 1.00 96.31 67 VAL A N 1
ATOM 551 C CA . VAL A 1 67 ? 3.525 -11.101 -11.853 1.00 96.31 67 VAL A CA 1
ATOM 552 C C . VAL A 1 67 ? 3.841 -12.559 -12.169 1.00 96.31 67 VAL A C 1
ATOM 554 O O . VAL A 1 67 ? 3.578 -13.454 -11.356 1.00 96.31 67 VAL A O 1
ATOM 557 N N . VAL A 1 68 ? 4.404 -12.799 -13.348 1.00 96.88 68 VAL A N 1
ATOM 558 C CA . VAL A 1 68 ? 4.879 -14.107 -13.813 1.00 96.88 68 VAL A CA 1
ATOM 559 C C . VAL A 1 68 ? 6.328 -13.966 -14.261 1.00 96.88 68 VAL A C 1
ATOM 561 O O . VAL A 1 68 ? 6.701 -12.940 -14.829 1.00 96.88 68 VAL A O 1
ATOM 564 N N . LYS A 1 69 ? 7.157 -14.980 -13.989 1.00 95.75 69 LYS A N 1
ATOM 565 C CA . LYS A 1 69 ? 8.517 -15.021 -14.519 1.00 95.75 69 LYS A CA 1
ATOM 566 C C . LYS A 1 69 ? 8.530 -15.688 -15.896 1.00 95.75 69 LYS A C 1
ATOM 568 O O . LYS A 1 69 ? 8.220 -16.869 -16.028 1.00 95.75 69 LYS A O 1
ATOM 573 N N . GLU A 1 70 ? 8.947 -14.939 -16.908 1.00 95.19 70 GLU A N 1
ATOM 574 C CA . GLU A 1 70 ? 9.092 -15.381 -18.293 1.00 95.19 70 GLU A CA 1
ATOM 575 C C . GLU A 1 70 ? 10.569 -15.308 -18.701 1.00 95.19 70 GLU A C 1
ATOM 577 O O . GLU A 1 70 ? 11.123 -14.252 -19.015 1.00 95.19 70 GLU A O 1
ATOM 582 N N . GLY A 1 71 ? 11.257 -16.451 -18.641 1.00 92.44 71 GLY A N 1
ATOM 583 C CA . GLY A 1 71 ? 12.700 -16.507 -18.870 1.00 92.44 71 GLY A CA 1
ATOM 584 C C . GLY A 1 71 ? 13.472 -15.676 -17.839 1.00 92.44 71 GLY A C 1
ATOM 585 O O . GLY A 1 71 ? 13.523 -16.038 -16.662 1.00 92.44 71 GLY A O 1
ATOM 586 N N . ARG A 1 72 ? 14.089 -14.576 -18.291 1.00 91.75 72 ARG A N 1
ATOM 587 C CA . ARG A 1 72 ? 14.845 -13.628 -17.447 1.00 91.75 72 ARG A CA 1
ATOM 588 C C . ARG A 1 72 ? 14.051 -12.386 -17.046 1.00 91.75 72 ARG A C 1
ATOM 590 O O . ARG A 1 72 ? 14.611 -11.512 -16.403 1.00 91.75 72 ARG A O 1
ATOM 597 N N . ASN A 1 73 ? 12.774 -12.303 -17.405 1.00 95.06 73 ASN A N 1
ATOM 598 C CA . ASN A 1 73 ? 11.944 -11.144 -17.102 1.00 95.06 73 ASN A CA 1
ATOM 599 C C . ASN A 1 73 ? 10.821 -11.524 -16.139 1.00 95.06 73 ASN A C 1
ATOM 601 O O . ASN A 1 73 ? 10.282 -12.627 -16.186 1.00 95.06 73 ASN A O 1
ATOM 605 N N . TYR A 1 74 ? 10.452 -10.590 -15.280 1.00 97.06 74 TYR A N 1
ATOM 606 C CA . TYR A 1 74 ? 9.172 -10.545 -14.603 1.00 97.06 74 TYR A CA 1
ATOM 607 C C . TYR A 1 74 ? 8.227 -9.682 -15.433 1.00 97.06 74 TYR A C 1
ATOM 609 O O . TYR A 1 74 ? 8.541 -8.531 -15.734 1.00 97.06 74 TYR A O 1
ATOM 617 N N . VAL A 1 75 ? 7.071 -10.240 -15.778 1.00 97.94 75 VAL A N 1
ATOM 618 C CA . VAL A 1 75 ? 6.003 -9.546 -16.501 1.00 97.94 75 VAL A CA 1
ATOM 619 C C . VAL A 1 75 ? 4.810 -9.433 -15.564 1.00 97.94 75 VAL A C 1
ATOM 621 O O . VAL A 1 75 ? 4.312 -10.439 -15.051 1.00 97.94 75 VAL A O 1
ATOM 624 N N . ALA A 1 76 ? 4.381 -8.204 -15.295 1.00 97.56 76 ALA A N 1
ATOM 625 C CA . ALA A 1 76 ? 3.206 -7.913 -14.493 1.00 97.56 76 ALA A CA 1
ATOM 626 C C . ALA A 1 76 ? 2.033 -7.577 -15.408 1.00 97.56 76 ALA A C 1
ATOM 628 O O . ALA A 1 76 ? 2.085 -6.588 -16.131 1.00 97.56 76 ALA A O 1
ATOM 629 N N . THR A 1 77 ? 0.959 -8.356 -15.342 1.00 97.25 77 THR A N 1
ATOM 630 C CA . THR A 1 77 ? -0.269 -8.129 -16.117 1.00 97.25 77 THR A CA 1
ATOM 631 C C . THR A 1 77 ? -1.383 -7.642 -15.202 1.00 97.25 77 THR A C 1
ATOM 633 O O . THR A 1 77 ? -1.585 -8.204 -14.122 1.00 97.25 77 THR A O 1
ATOM 636 N N . GLN A 1 78 ? -2.134 -6.631 -15.631 1.00 94.12 78 GLN A N 1
ATOM 637 C CA . GLN A 1 78 ? -3.303 -6.132 -14.919 1.00 94.12 78 GLN A CA 1
ATOM 638 C C . GLN A 1 78 ? -4.371 -7.217 -14.801 1.00 94.12 78 GLN A C 1
ATOM 640 O O . GLN A 1 78 ? -4.818 -7.808 -15.781 1.00 94.12 78 GLN A O 1
ATOM 645 N N . THR A 1 79 ? -4.805 -7.468 -13.574 1.00 91.69 79 THR A N 1
ATOM 646 C CA . THR A 1 79 ? -5.928 -8.364 -13.252 1.00 91.69 79 THR A CA 1
ATOM 647 C C . THR A 1 79 ? -7.174 -7.562 -12.899 1.00 91.69 79 THR A C 1
ATOM 649 O O . THR A 1 79 ? -8.289 -7.987 -13.189 1.00 91.69 79 THR A O 1
ATOM 652 N N . ILE A 1 80 ? -6.970 -6.368 -12.339 1.00 88.88 80 ILE A N 1
ATOM 653 C CA . ILE A 1 80 ? -7.964 -5.314 -12.176 1.00 88.88 80 ILE A CA 1
ATOM 654 C C . ILE A 1 80 ? -7.305 -4.054 -12.731 1.00 88.88 80 ILE A C 1
ATOM 656 O O . ILE A 1 80 ? -6.415 -3.517 -12.082 1.00 88.88 80 ILE A O 1
ATOM 660 N N . GLY A 1 81 ? -7.711 -3.641 -13.931 1.00 88.19 81 GLY A N 1
ATOM 661 C CA . GLY A 1 81 ? -7.190 -2.450 -14.602 1.00 88.19 81 GLY A CA 1
ATOM 662 C C . GLY A 1 81 ? -8.142 -1.256 -14.529 1.00 88.19 81 GLY A C 1
ATOM 663 O O . GLY A 1 81 ? -9.150 -1.275 -13.818 1.00 88.19 81 GLY A O 1
ATOM 664 N N . ASN A 1 82 ? -7.832 -0.230 -15.313 1.00 89.50 82 ASN A N 1
ATOM 665 C CA . ASN A 1 82 ? -8.605 1.004 -15.436 1.00 89.50 82 ASN A CA 1
ATOM 666 C C . ASN A 1 82 ? -8.793 1.385 -16.924 1.00 89.50 82 ASN A C 1
ATOM 668 O O . ASN A 1 82 ? -8.358 0.660 -17.817 1.00 89.50 82 ASN A O 1
ATOM 672 N N . ASP A 1 83 ? -9.423 2.529 -17.199 1.00 91.56 83 ASP A N 1
ATOM 673 C CA . ASP A 1 83 ? -9.689 2.990 -18.576 1.00 91.56 83 ASP A CA 1
ATOM 674 C C . ASP A 1 83 ? -8.414 3.371 -19.356 1.00 91.56 83 ASP A C 1
ATOM 676 O O . ASP A 1 83 ? -8.456 3.564 -20.568 1.00 91.56 83 ASP A O 1
ATOM 680 N N . TYR A 1 84 ? -7.278 3.522 -18.679 1.00 93.25 84 TYR A N 1
ATOM 681 C CA . TYR A 1 84 ? -5.976 3.782 -19.289 1.00 93.25 84 TYR A CA 1
ATOM 682 C C . TYR A 1 84 ? -5.219 2.485 -19.552 1.00 93.25 84 TYR A C 1
ATOM 684 O O . TYR A 1 84 ? -4.654 2.353 -20.621 1.00 93.25 84 TYR A O 1
ATOM 692 N N . ILE A 1 85 ? -5.201 1.534 -18.618 1.00 93.88 85 ILE A N 1
ATOM 693 C CA . ILE A 1 85 ? -4.550 0.226 -18.766 1.00 93.88 85 ILE A CA 1
ATOM 694 C C . ILE A 1 85 ? -5.556 -0.848 -18.328 1.00 93.88 85 ILE A C 1
ATOM 696 O O . ILE A 1 85 ? -5.703 -1.093 -17.124 1.00 93.88 85 ILE A O 1
ATOM 700 N N . PRO A 1 86 ? -6.290 -1.464 -19.270 1.00 94.25 86 PRO A N 1
ATOM 701 C CA . PRO A 1 86 ? -7.340 -2.418 -18.943 1.00 94.25 86 PRO A CA 1
ATOM 702 C C . PRO A 1 86 ? -6.780 -3.752 -18.433 1.00 94.25 86 PRO A C 1
ATOM 704 O O . PRO A 1 86 ? -5.603 -4.078 -18.585 1.00 94.25 86 PRO A O 1
ATOM 707 N N . ALA A 1 87 ? -7.647 -4.552 -17.810 1.00 94.25 87 ALA A N 1
ATOM 708 C CA . ALA A 1 87 ? -7.284 -5.901 -17.388 1.00 94.25 87 ALA A CA 1
ATOM 709 C C . ALA A 1 87 ? -6.845 -6.754 -18.594 1.00 94.25 87 ALA A C 1
ATOM 711 O O . ALA A 1 87 ? -7.474 -6.716 -19.649 1.00 94.25 87 ALA A O 1
ATOM 712 N N . GLY A 1 88 ? -5.790 -7.547 -18.410 1.00 95.44 88 GLY A N 1
ATOM 713 C CA . GLY A 1 88 ? -5.138 -8.325 -19.464 1.00 95.44 88 GLY A CA 1
ATOM 714 C C . GLY A 1 88 ? -3.920 -7.639 -20.085 1.00 95.44 88 GLY A C 1
ATOM 715 O O . GLY A 1 88 ? -3.082 -8.337 -20.650 1.00 95.44 88 GLY A O 1
ATOM 716 N N . GLU A 1 89 ? -3.772 -6.323 -19.921 1.00 97.50 89 GLU A N 1
ATOM 717 C CA . GLU A 1 89 ? -2.613 -5.579 -20.423 1.00 97.50 89 GLU A CA 1
ATOM 718 C C . GLU A 1 89 ? -1.436 -5.610 -19.450 1.00 97.50 89 GLU A C 1
ATOM 720 O O . GLU A 1 89 ? -1.587 -5.846 -18.245 1.00 97.50 89 GLU A O 1
ATOM 725 N N . ILE A 1 90 ? -0.238 -5.365 -19.973 1.00 97.44 90 ILE A N 1
ATOM 726 C CA . ILE A 1 90 ? 0.968 -5.283 -19.156 1.00 97.44 90 ILE A CA 1
ATOM 727 C C . ILE A 1 90 ? 0.904 -4.004 -18.307 1.00 97.44 90 ILE A C 1
ATOM 729 O O . ILE A 1 90 ? 0.475 -2.936 -18.730 1.00 97.44 90 ILE A O 1
ATOM 733 N N . SER A 1 91 ? 1.306 -4.118 -17.047 1.00 95.94 91 SER A N 1
ATOM 734 C CA . SER A 1 91 ? 1.568 -2.971 -16.187 1.00 95.94 91 SER A CA 1
ATOM 735 C C . SER A 1 91 ? 3.044 -2.610 -16.215 1.00 95.94 91 SER A C 1
ATOM 737 O O . SER A 1 91 ? 3.378 -1.437 -16.368 1.00 95.94 91 SER A O 1
ATOM 739 N N . PHE A 1 92 ? 3.918 -3.594 -16.012 1.00 97.00 92 PHE A N 1
ATOM 740 C CA . PHE A 1 92 ? 5.354 -3.394 -16.074 1.00 97.00 92 PHE A CA 1
ATOM 741 C C . PHE A 1 92 ? 6.076 -4.678 -16.468 1.00 97.00 92 PHE A C 1
ATOM 743 O O . PHE A 1 92 ? 5.595 -5.788 -16.229 1.00 97.00 92 PHE A O 1
ATOM 750 N N . GLU A 1 93 ? 7.270 -4.499 -17.012 1.00 97.31 93 GLU A N 1
ATOM 751 C CA . GLU A 1 93 ? 8.256 -5.545 -17.238 1.00 97.31 93 GLU A CA 1
ATOM 752 C C . GLU A 1 93 ? 9.549 -5.165 -16.527 1.00 97.31 93 GLU A C 1
ATOM 754 O O . GLU A 1 93 ? 9.922 -3.991 -16.482 1.00 97.31 93 GLU A O 1
ATOM 759 N N . MET A 1 94 ? 10.234 -6.150 -15.959 1.00 96.00 94 MET A N 1
ATOM 760 C CA . MET A 1 94 ? 11.513 -5.937 -15.295 1.00 96.00 94 MET A CA 1
ATOM 761 C C . MET A 1 94 ? 12.385 -7.177 -15.431 1.00 96.00 94 MET A C 1
ATOM 763 O O . MET A 1 94 ? 11.906 -8.287 -15.217 1.00 96.00 94 MET A O 1
ATOM 767 N N . ASP A 1 95 ? 13.659 -7.020 -15.766 1.00 93.75 95 ASP A N 1
ATOM 768 C CA . ASP A 1 95 ? 14.596 -8.142 -15.753 1.00 93.75 95 ASP A CA 1
ATOM 769 C C . ASP A 1 95 ? 14.842 -8.656 -14.325 1.00 93.75 95 ASP A C 1
ATOM 771 O O . ASP A 1 95 ? 14.672 -7.950 -13.330 1.00 93.75 95 ASP A O 1
ATOM 775 N N . ASP A 1 96 ? 15.262 -9.910 -14.202 1.00 88.62 96 ASP A N 1
ATOM 776 C CA . ASP A 1 96 ? 15.483 -10.555 -12.908 1.00 88.62 96 ASP A CA 1
ATOM 777 C C . ASP A 1 96 ? 16.727 -10.064 -12.156 1.00 88.62 96 ASP A C 1
ATOM 779 O O . ASP A 1 96 ? 16.893 -10.409 -10.988 1.00 88.62 96 ASP A O 1
ATOM 783 N N . ALA A 1 97 ? 17.540 -9.216 -12.795 1.00 88.81 97 ALA A N 1
ATOM 784 C CA . ALA A 1 97 ? 18.596 -8.431 -12.162 1.00 88.81 97 ALA A CA 1
ATOM 785 C C . ALA A 1 97 ? 18.139 -7.021 -11.726 1.00 88.81 97 ALA A C 1
ATOM 787 O O . ALA A 1 97 ? 18.937 -6.280 -11.150 1.00 88.81 97 ALA A O 1
ATOM 788 N N . PHE A 1 98 ? 16.876 -6.649 -11.972 1.00 88.19 98 PHE A N 1
ATOM 789 C CA . PHE A 1 98 ? 16.268 -5.370 -11.584 1.00 88.19 98 PHE A CA 1
ATOM 790 C C . PHE A 1 98 ? 16.950 -4.115 -12.166 1.00 88.19 98 PHE A C 1
ATOM 792 O O . PHE A 1 98 ? 16.935 -3.050 -11.547 1.00 88.19 98 PHE A O 1
ATOM 799 N N . GLN A 1 99 ? 17.558 -4.217 -13.350 1.00 89.38 99 GLN A N 1
ATOM 800 C CA . GLN A 1 99 ? 18.299 -3.122 -13.996 1.00 89.38 99 GLN A CA 1
ATOM 801 C C . GLN A 1 99 ? 17.5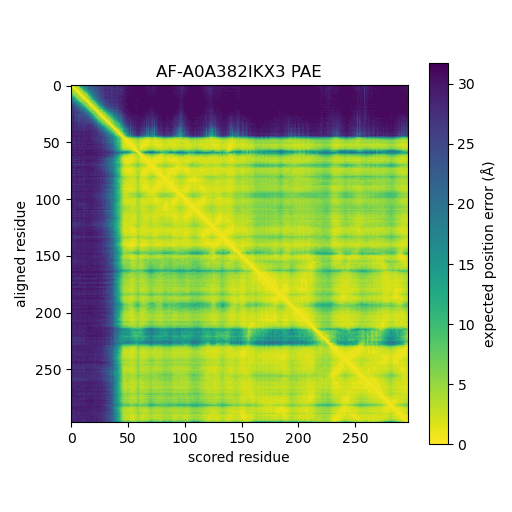09 -2.428 -15.115 1.00 89.38 99 GLN A C 1
ATOM 803 O O . GLN A 1 99 ? 17.766 -1.269 -15.443 1.00 89.38 99 GLN A O 1
ATOM 808 N N . ASN A 1 100 ? 16.547 -3.133 -15.699 1.00 94.06 100 ASN A N 1
ATOM 809 C CA . ASN A 1 100 ? 15.794 -2.772 -16.888 1.00 94.06 100 ASN A CA 1
ATOM 810 C C . ASN A 1 100 ? 14.303 -2.896 -16.578 1.00 94.06 100 ASN A C 1
ATOM 812 O O . ASN A 1 100 ? 13.683 -3.920 -16.855 1.00 94.06 100 ASN A O 1
ATOM 816 N N . CYS A 1 101 ? 13.737 -1.844 -15.992 1.00 96.81 101 CYS A N 1
ATOM 817 C CA . CYS A 1 101 ? 12.316 -1.751 -15.688 1.00 96.81 101 CYS A CA 1
ATOM 818 C C . CYS A 1 101 ? 11.618 -0.861 -16.719 1.00 96.81 101 CYS A C 1
ATOM 820 O O . CYS A 1 101 ? 12.101 0.229 -17.037 1.00 96.81 101 CYS A O 1
ATOM 822 N N . LYS A 1 102 ? 10.461 -1.312 -17.209 1.00 97.38 102 LYS A N 1
ATOM 823 C CA . LYS A 1 102 ? 9.570 -0.544 -18.080 1.00 97.38 102 LYS A CA 1
ATOM 824 C C . LYS A 1 102 ? 8.140 -0.611 -17.567 1.00 97.38 102 LYS A C 1
ATOM 826 O O . LYS A 1 102 ? 7.604 -1.700 -17.409 1.00 97.38 102 LYS A O 1
ATOM 831 N N . GLY A 1 103 ? 7.514 0.539 -17.342 1.00 95.69 103 GLY A N 1
ATOM 832 C CA . GLY A 1 103 ? 6.091 0.651 -17.023 1.00 95.69 103 GLY A CA 1
ATOM 833 C C . GLY A 1 103 ? 5.283 0.974 -18.274 1.00 95.69 103 GLY A C 1
ATOM 834 O O . GLY A 1 103 ? 5.725 1.776 -19.097 1.00 95.69 103 GLY A O 1
ATOM 835 N N . GLN A 1 104 ? 4.112 0.366 -18.432 1.00 95.75 104 GLN A N 1
ATOM 836 C CA . GLN A 1 104 ? 3.194 0.702 -19.515 1.00 95.75 104 GLN A CA 1
ATOM 837 C C . GLN A 1 104 ? 2.397 1.958 -19.156 1.00 95.75 104 GLN A C 1
ATOM 839 O O . GLN A 1 104 ? 1.966 2.138 -18.019 1.00 95.75 104 GLN A O 1
ATOM 844 N N . ILE A 1 105 ? 2.196 2.825 -20.143 1.00 93.81 105 ILE A N 1
ATOM 845 C CA . ILE A 1 105 ? 1.294 3.972 -20.078 1.00 93.81 105 ILE A CA 1
ATOM 846 C C . ILE A 1 105 ? 0.446 4.022 -21.343 1.00 93.81 105 ILE A C 1
ATOM 848 O O . ILE A 1 105 ? 0.861 3.550 -22.402 1.00 93.81 105 ILE A O 1
ATOM 852 N N . ALA A 1 106 ? -0.724 4.638 -21.249 1.00 95.31 106 ALA A N 1
ATOM 853 C CA . ALA A 1 106 ? -1.558 4.952 -22.398 1.00 95.31 106 ALA A CA 1
ATOM 854 C C . ALA A 1 106 ? -2.429 6.176 -22.093 1.00 95.31 106 ALA A C 1
ATOM 856 O O . ALA A 1 106 ? -2.577 6.591 -20.940 1.00 95.31 106 ALA A O 1
ATOM 857 N N . GLY A 1 107 ? -3.008 6.762 -23.137 1.00 94.44 107 GLY A N 1
ATOM 858 C CA . GLY A 1 107 ? -4.143 7.665 -23.012 1.00 94.44 107 GLY A CA 1
ATOM 859 C C . GLY A 1 107 ? -5.405 6.917 -22.578 1.00 94.44 107 GLY A C 1
ATOM 860 O O . GLY A 1 107 ? -5.442 5.687 -22.538 1.00 94.44 107 GLY A O 1
ATOM 861 N N . ARG A 1 108 ? -6.460 7.675 -22.258 1.00 93.81 108 ARG A N 1
ATOM 862 C CA . ARG A 1 108 ? -7.773 7.099 -21.933 1.00 93.81 108 ARG A CA 1
ATOM 863 C C . ARG A 1 108 ? -8.252 6.200 -23.078 1.00 93.81 108 ARG A C 1
ATOM 865 O O . ARG A 1 108 ? -7.930 6.463 -24.238 1.00 93.81 108 ARG A O 1
ATOM 872 N N . ASP A 1 109 ? -9.003 5.166 -22.725 1.00 94.94 109 ASP A N 1
ATOM 873 C CA . ASP A 1 109 ? -9.484 4.110 -23.615 1.00 94.94 109 ASP A CA 1
ATOM 874 C C . ASP A 1 109 ? -8.325 3.343 -24.271 1.00 94.94 109 ASP A C 1
ATOM 876 O O . ASP A 1 109 ? -8.404 2.928 -25.426 1.00 94.94 109 ASP A O 1
ATOM 880 N N . PHE A 1 110 ? -7.222 3.195 -23.523 1.00 96.19 110 PHE A N 1
ATOM 881 C CA . PHE A 1 110 ? -5.991 2.524 -23.948 1.00 96.19 110 PHE A CA 1
ATOM 882 C C . PHE A 1 110 ? -5.406 3.063 -25.268 1.00 96.19 110 PHE A C 1
ATOM 884 O O . PHE A 1 110 ? -4.868 2.334 -26.102 1.00 96.19 110 PHE A O 1
ATOM 891 N N . THR A 1 111 ? -5.514 4.372 -25.491 1.00 97.69 111 THR A N 1
ATOM 892 C CA . THR A 1 111 ? -5.033 5.002 -26.727 1.00 97.69 111 THR A CA 1
ATOM 893 C C . THR A 1 111 ? -3.520 5.229 -26.694 1.00 97.69 111 THR A C 1
ATOM 895 O O . THR A 1 111 ? -2.975 5.702 -25.702 1.00 97.69 111 THR A O 1
ATOM 898 N N . ASN A 1 112 ? -2.825 4.941 -27.799 1.00 97.00 112 ASN A N 1
ATOM 899 C CA . ASN A 1 112 ? -1.370 5.124 -27.946 1.00 97.00 112 ASN A CA 1
ATOM 900 C C . ASN A 1 112 ? -0.533 4.489 -26.807 1.00 97.00 112 ASN A C 1
ATOM 902 O O . ASN A 1 112 ? 0.236 5.201 -26.150 1.00 97.00 112 ASN A O 1
ATOM 906 N N . PRO A 1 113 ? -0.668 3.173 -26.547 1.00 97.19 113 PRO A N 1
ATOM 907 C CA . PRO A 1 113 ? 0.094 2.519 -25.493 1.00 97.19 113 PRO A CA 1
ATOM 908 C C . PRO A 1 113 ? 1.597 2.571 -25.787 1.00 97.19 113 PRO A C 1
ATOM 910 O O . PRO A 1 113 ? 2.041 2.403 -26.924 1.00 97.19 113 PRO A O 1
ATOM 913 N N . SER A 1 114 ? 2.390 2.814 -24.749 1.00 97.25 114 SER A N 1
ATOM 914 C CA . SER A 1 114 ? 3.849 2.885 -24.829 1.00 97.25 114 SER A CA 1
ATOM 915 C C . SER A 1 114 ? 4.489 2.492 -23.500 1.00 97.25 114 SER A C 1
ATOM 917 O O . SER A 1 114 ? 3.810 2.383 -22.479 1.00 97.25 114 SER A O 1
ATOM 919 N N . PHE A 1 115 ? 5.802 2.274 -23.519 1.00 97.12 115 PHE A N 1
ATOM 920 C CA . PHE A 1 115 ? 6.583 1.992 -22.321 1.00 97.12 115 PHE A CA 1
ATOM 921 C C . PHE A 1 115 ? 7.432 3.194 -21.920 1.00 97.12 115 PHE A C 1
ATOM 923 O O . PHE A 1 115 ? 8.009 3.872 -22.771 1.00 97.12 115 PHE A O 1
ATOM 930 N N . ILE A 1 116 ? 7.543 3.402 -20.613 1.00 95.94 116 ILE A N 1
ATOM 931 C CA . ILE A 1 116 ? 8.429 4.381 -19.986 1.00 95.94 116 ILE A CA 1
ATOM 932 C C . ILE A 1 116 ? 9.406 3.676 -19.054 1.00 95.94 116 ILE A C 1
ATOM 934 O O . ILE A 1 116 ? 9.050 2.700 -18.395 1.00 95.94 116 ILE A O 1
ATOM 938 N N . ASP A 1 117 ? 10.632 4.184 -18.984 1.00 97.50 117 ASP A N 1
ATOM 939 C CA . ASP A 1 117 ? 11.652 3.595 -18.124 1.00 97.50 117 ASP A CA 1
ATOM 940 C C . ASP A 1 117 ? 11.346 3.854 -16.644 1.00 97.50 117 ASP A C 1
ATOM 942 O O . ASP A 1 117 ? 11.010 4.971 -16.228 1.00 97.50 117 ASP A O 1
ATOM 946 N N . CYS A 1 118 ? 11.523 2.809 -15.843 1.00 96.12 118 CYS A N 1
ATOM 947 C CA . CYS A 1 118 ? 11.448 2.859 -14.394 1.00 96.12 118 CYS A CA 1
ATOM 948 C C . CYS A 1 118 ? 12.717 2.308 -13.741 1.00 96.12 118 CYS A C 1
ATOM 950 O O . CYS A 1 118 ? 13.626 1.797 -14.401 1.00 96.12 118 CYS A O 1
ATOM 952 N N . GLU A 1 119 ? 12.791 2.442 -12.425 1.00 94.44 119 GLU A N 1
ATOM 953 C CA . GLU A 1 119 ? 13.814 1.834 -11.587 1.00 94.44 119 GLU A CA 1
ATOM 954 C C . GLU A 1 119 ? 13.242 1.324 -10.270 1.00 94.44 119 GLU A C 1
ATOM 956 O O . GLU A 1 119 ? 12.187 1.758 -9.802 1.00 94.44 119 GLU A O 1
ATOM 961 N N . LEU A 1 120 ? 13.953 0.363 -9.689 1.00 93.00 120 LEU A N 1
ATOM 962 C CA . LEU A 1 120 ? 13.598 -0.253 -8.426 1.00 93.00 120 LEU A CA 1
ATOM 963 C C . LEU A 1 120 ? 14.030 0.639 -7.257 1.00 93.00 120 LEU A C 1
ATOM 965 O O . LEU A 1 120 ? 15.218 0.880 -7.070 1.00 93.00 120 LEU A O 1
ATOM 969 N N . VAL A 1 121 ? 13.072 1.070 -6.436 1.00 91.44 121 VAL A N 1
ATOM 970 C CA . VAL A 1 121 ? 13.336 1.871 -5.227 1.00 91.44 121 VAL A CA 1
ATOM 971 C C . VAL A 1 121 ? 13.404 0.998 -3.980 1.00 91.44 121 VAL A C 1
ATOM 973 O O . VAL A 1 121 ? 14.235 1.204 -3.103 1.00 91.44 121 VAL A O 1
ATOM 976 N N . SER A 1 122 ? 12.497 0.031 -3.859 1.00 90.31 122 SER A N 1
ATOM 977 C CA . SER A 1 122 ? 12.437 -0.854 -2.698 1.00 90.31 122 SER A CA 1
ATOM 978 C C . SER A 1 122 ? 11.886 -2.200 -3.111 1.00 90.31 122 SER A C 1
ATOM 980 O O . SER A 1 122 ? 10.952 -2.266 -3.912 1.00 90.31 122 SER A O 1
ATOM 982 N N . VAL A 1 123 ? 12.451 -3.271 -2.559 1.00 90.81 123 VAL A N 1
ATOM 983 C CA . VAL A 1 123 ? 11.970 -4.614 -2.840 1.00 90.81 123 VAL A CA 1
ATOM 984 C C . VAL A 1 123 ? 12.158 -5.543 -1.652 1.00 90.81 123 VAL A C 1
ATOM 986 O O . VAL A 1 123 ? 13.214 -5.588 -1.024 1.00 90.81 123 VAL A O 1
ATOM 989 N N . ASN A 1 124 ? 11.102 -6.275 -1.331 1.00 90.06 124 ASN A N 1
ATOM 990 C CA . ASN A 1 124 ? 11.106 -7.408 -0.423 1.00 90.06 124 ASN A CA 1
ATOM 991 C C . ASN A 1 124 ? 9.930 -8.340 -0.782 1.00 90.06 124 ASN A C 1
ATOM 993 O O . ASN A 1 124 ? 9.253 -8.156 -1.793 1.00 90.06 124 ASN A O 1
ATOM 997 N N . ASN A 1 125 ? 9.684 -9.360 0.040 1.00 89.00 125 ASN A N 1
ATOM 998 C CA . ASN A 1 125 ? 8.679 -10.389 -0.244 1.00 89.00 125 ASN A CA 1
ATOM 999 C C . ASN A 1 125 ? 7.235 -9.869 -0.380 1.00 89.00 125 ASN A C 1
ATOM 1001 O O . ASN A 1 125 ? 6.396 -10.574 -0.945 1.00 89.00 125 ASN A O 1
ATOM 1005 N N . ASP A 1 126 ? 6.920 -8.689 0.159 1.00 91.56 126 ASP A N 1
ATOM 1006 C CA . ASP A 1 126 ? 5.556 -8.158 0.214 1.00 91.56 126 ASP A CA 1
ATOM 1007 C C . ASP A 1 126 ? 5.411 -6.672 -0.144 1.00 91.56 126 ASP A C 1
ATOM 1009 O O . ASP A 1 126 ? 4.311 -6.121 -0.004 1.00 91.56 126 ASP A O 1
ATOM 1013 N N . LEU A 1 127 ? 6.496 -6.044 -0.595 1.00 93.88 127 LEU A N 1
ATOM 1014 C CA . LEU A 1 127 ? 6.563 -4.667 -1.057 1.00 93.88 127 LEU A CA 1
ATOM 1015 C C . LEU A 1 127 ? 7.550 -4.566 -2.225 1.00 93.88 127 LEU A C 1
ATOM 1017 O O . LEU A 1 127 ? 8.699 -4.988 -2.123 1.00 93.88 127 LEU A O 1
ATOM 1021 N N . LEU A 1 128 ? 7.098 -3.955 -3.309 1.00 95.06 128 LEU A N 1
ATOM 1022 C CA . LEU A 1 128 ? 7.879 -3.588 -4.480 1.00 95.06 128 LEU A CA 1
ATOM 1023 C C . LEU A 1 128 ? 7.525 -2.136 -4.813 1.00 95.06 128 LEU A C 1
ATOM 1025 O O . LEU A 1 128 ? 6.354 -1.796 -4.931 1.00 95.06 128 LEU A O 1
ATOM 1029 N N . VAL A 1 129 ? 8.517 -1.264 -4.947 1.00 94.88 129 VAL A N 1
ATOM 1030 C CA 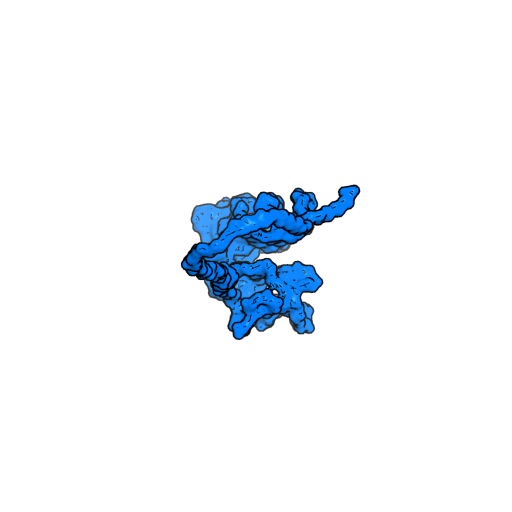. VAL A 1 129 ? 8.307 0.143 -5.305 1.00 94.88 129 VAL A CA 1
ATOM 1031 C C . VAL A 1 129 ? 9.110 0.449 -6.553 1.00 94.88 129 VAL A C 1
ATOM 1033 O O . VAL A 1 129 ? 10.329 0.272 -6.560 1.00 94.88 129 VAL A O 1
ATOM 1036 N N . LEU A 1 130 ? 8.414 0.918 -7.585 1.00 95.19 130 LEU A N 1
ATOM 1037 C CA . LEU A 1 130 ? 8.997 1.313 -8.861 1.00 95.19 130 LEU A CA 1
ATOM 1038 C C . LEU A 1 130 ? 8.865 2.823 -9.034 1.00 95.19 130 LEU A C 1
ATOM 1040 O O . LEU A 1 130 ? 7.789 3.374 -8.810 1.00 95.19 130 LEU A O 1
ATOM 1044 N N . GLU A 1 131 ? 9.936 3.483 -9.452 1.00 94.25 131 GLU A N 1
ATOM 1045 C CA . GLU A 1 131 ? 9.954 4.910 -9.767 1.00 94.25 131 GLU A CA 1
ATOM 1046 C C . GLU A 1 131 ? 10.104 5.131 -11.267 1.00 94.25 131 GLU A C 1
ATOM 1048 O O . GLU A 1 131 ? 10.953 4.525 -11.910 1.00 94.25 131 GLU A O 1
ATOM 1053 N N . VAL A 1 132 ? 9.288 6.017 -11.829 1.00 94.38 132 VAL A N 1
ATOM 1054 C CA . VAL A 1 132 ? 9.407 6.465 -13.215 1.00 94.38 132 VAL A CA 1
ATOM 1055 C C . VAL A 1 132 ? 10.578 7.441 -13.334 1.00 94.38 132 VAL A C 1
ATOM 1057 O O . VAL A 1 132 ? 10.538 8.532 -12.765 1.00 94.38 132 VAL A O 1
ATOM 1060 N N . LYS A 1 133 ? 11.587 7.105 -14.146 1.00 94.38 133 LYS A N 1
ATOM 1061 C CA . LYS A 1 133 ? 12.832 7.894 -14.250 1.00 94.38 133 LYS A CA 1
ATOM 1062 C C . LYS A 1 133 ? 12.626 9.323 -14.753 1.00 94.38 133 LYS A C 1
ATOM 1064 O O . LYS A 1 133 ? 13.395 10.217 -14.420 1.00 94.38 133 LYS A O 1
ATOM 1069 N N . SER A 1 134 ? 11.609 9.550 -15.581 1.00 92.81 134 SER A N 1
ATOM 1070 C CA . SER A 1 134 ? 11.384 10.851 -16.219 1.00 92.81 134 SER A CA 1
ATOM 1071 C C . SER A 1 134 ? 10.749 11.896 -15.299 1.00 92.81 134 SER A C 1
ATOM 1073 O O . SER A 1 134 ? 10.871 13.088 -15.574 1.00 92.81 134 SER A O 1
ATOM 1075 N N . ASN A 1 135 ? 10.050 11.479 -14.239 1.00 90.31 135 ASN A N 1
ATOM 1076 C CA . ASN A 1 135 ? 9.274 12.393 -13.394 1.00 90.31 135 ASN A CA 1
ATOM 1077 C C . ASN A 1 135 ? 9.276 12.047 -11.893 1.00 90.31 135 ASN A C 1
ATOM 1079 O O . ASN A 1 135 ? 8.649 12.767 -11.116 1.00 90.31 135 ASN A O 1
ATOM 1083 N N . GLY A 1 136 ? 9.951 10.973 -11.476 1.00 90.38 136 GLY A N 1
ATOM 1084 C CA . GLY A 1 136 ? 10.077 10.565 -10.075 1.00 90.38 136 GLY A CA 1
ATOM 1085 C C . GLY A 1 136 ? 8.791 10.016 -9.445 1.00 90.38 136 GLY A C 1
ATOM 1086 O O . GLY A 1 136 ? 8.738 9.809 -8.227 1.00 90.38 136 GLY A O 1
ATOM 1087 N N . LEU A 1 137 ? 7.730 9.800 -10.233 1.00 90.25 137 LEU A N 1
ATOM 1088 C CA . LEU A 1 137 ? 6.480 9.242 -9.731 1.00 90.25 137 LEU A CA 1
ATOM 1089 C C . LEU A 1 137 ? 6.660 7.772 -9.362 1.00 90.25 137 LEU A C 1
ATOM 1091 O O . LEU A 1 137 ? 7.237 6.992 -10.119 1.00 90.25 137 LEU A O 1
ATOM 1095 N N . LYS A 1 138 ? 6.115 7.386 -8.209 1.00 91.88 138 LYS A N 1
ATOM 1096 C CA . LYS A 1 138 ? 6.278 6.043 -7.656 1.00 91.88 138 LYS A CA 1
ATOM 1097 C C . LYS A 1 138 ? 4.993 5.239 -7.752 1.00 91.88 138 LYS A C 1
ATOM 1099 O O . LYS A 1 138 ? 3.927 5.725 -7.383 1.00 91.88 138 LYS A O 1
ATOM 1104 N N . SER A 1 139 ? 5.131 3.999 -8.199 1.00 93.75 139 SER A N 1
ATOM 1105 C CA . SER A 1 139 ? 4.096 2.972 -8.140 1.00 93.75 139 SER A CA 1
ATOM 1106 C C . SER A 1 139 ? 4.450 1.987 -7.033 1.00 93.75 139 SER A C 1
ATOM 1108 O O . SER A 1 139 ? 5.582 1.501 -6.966 1.00 93.75 139 SER A O 1
ATOM 1110 N N . ILE A 1 140 ? 3.496 1.714 -6.146 1.00 94.88 140 ILE A N 1
ATOM 1111 C CA . ILE A 1 140 ? 3.695 0.838 -4.987 1.00 94.88 140 ILE A CA 1
ATOM 1112 C C . ILE A 1 140 ? 2.933 -0.455 -5.228 1.00 94.88 140 ILE A C 1
ATOM 1114 O O . ILE A 1 140 ? 1.723 -0.443 -5.427 1.00 94.88 140 ILE A O 1
ATOM 1118 N N . PHE A 1 141 ? 3.633 -1.572 -5.143 1.00 95.25 141 PHE A N 1
ATOM 1119 C CA . PHE A 1 141 ? 3.085 -2.909 -5.248 1.00 95.25 141 PHE A CA 1
ATOM 1120 C C . PHE A 1 141 ? 3.228 -3.598 -3.901 1.00 95.25 141 PHE A C 1
ATOM 1122 O O . PHE A 1 141 ? 4.310 -3.598 -3.317 1.00 95.25 141 PHE A O 1
ATOM 1129 N N . TYR A 1 142 ? 2.160 -4.200 -3.389 1.00 94.00 142 TYR A N 1
ATOM 1130 C CA . TYR A 1 142 ? 2.211 -4.873 -2.095 1.00 94.00 142 TYR A CA 1
ATOM 1131 C C . TYR A 1 142 ? 1.428 -6.190 -2.073 1.00 94.00 142 TYR A C 1
ATOM 1133 O O . TYR A 1 142 ? 0.497 -6.407 -2.853 1.00 94.00 142 TYR A O 1
ATOM 1141 N N . LYS A 1 143 ? 1.793 -7.074 -1.139 1.00 91.00 143 LYS A N 1
ATOM 1142 C CA . LYS A 1 143 ? 1.055 -8.304 -0.816 1.00 91.00 143 LYS A CA 1
ATOM 1143 C C . LYS A 1 143 ? 0.529 -8.254 0.615 1.00 91.00 143 LYS A C 1
ATOM 1145 O O . LYS A 1 143 ? 1.219 -7.795 1.515 1.00 91.00 143 LYS A O 1
ATOM 1150 N N . ASP A 1 144 ? -0.668 -8.779 0.839 1.00 87.88 144 ASP A N 1
ATOM 1151 C CA . ASP A 1 144 ? -1.174 -9.070 2.185 1.00 87.88 144 ASP A CA 1
ATOM 1152 C C . ASP A 1 144 ? -1.092 -10.587 2.402 1.00 87.88 144 ASP A C 1
ATOM 1154 O O . ASP A 1 144 ? -2.078 -11.304 2.238 1.00 87.88 144 ASP A O 1
ATOM 1158 N N . ILE A 1 145 ? 0.106 -11.092 2.702 1.00 85.31 145 ILE A N 1
ATOM 1159 C CA . ILE A 1 145 ? 0.356 -12.524 2.939 1.00 85.31 145 ILE A CA 1
ATOM 1160 C C . ILE A 1 145 ? 0.517 -12.811 4.439 1.00 85.31 145 ILE A C 1
ATOM 1162 O O . ILE A 1 145 ? 0.767 -11.890 5.210 1.00 85.31 145 ILE A O 1
ATOM 1166 N N . PRO A 1 146 ? 0.410 -14.075 4.896 1.00 83.25 146 PRO A N 1
ATOM 1167 C CA . PRO A 1 146 ? 0.613 -14.423 6.308 1.00 83.25 146 PRO A CA 1
ATOM 1168 C C . PRO A 1 146 ? 1.940 -13.951 6.912 1.00 83.25 146 PRO A C 1
ATOM 1170 O O . PRO A 1 146 ? 1.997 -13.670 8.103 1.00 83.25 146 PRO A O 1
ATOM 1173 N N . SER A 1 147 ? 2.998 -13.858 6.102 1.00 83.00 147 SER A N 1
ATOM 1174 C CA . SER A 1 147 ? 4.305 -13.339 6.520 1.00 83.00 147 SER A CA 1
ATOM 1175 C C . SER A 1 147 ? 4.417 -11.814 6.459 1.00 83.00 147 SER A C 1
ATOM 1177 O O . SER A 1 147 ? 5.424 -11.268 6.901 1.00 83.00 147 SER A O 1
ATOM 1179 N N . SER A 1 148 ? 3.424 -11.120 5.899 1.00 81.00 148 SER A N 1
ATOM 1180 C CA . SER A 1 148 ? 3.351 -9.666 5.964 1.00 81.00 148 SER A CA 1
ATOM 1181 C C . SER A 1 148 ? 3.049 -9.257 7.393 1.00 81.00 148 SER A C 1
ATOM 1183 O O . SER A 1 148 ? 2.155 -9.817 8.025 1.00 81.00 148 SER A O 1
ATOM 1185 N N . ASN A 1 149 ? 3.747 -8.242 7.901 1.00 83.69 149 ASN A N 1
ATOM 1186 C CA . ASN A 1 149 ? 3.523 -7.672 9.238 1.00 83.69 149 ASN A CA 1
ATOM 1187 C C . ASN A 1 149 ? 2.191 -6.888 9.336 1.00 83.69 149 ASN A C 1
ATOM 1189 O O . ASN A 1 149 ? 2.128 -5.825 9.950 1.00 83.69 149 ASN A O 1
ATOM 1193 N N . GLY A 1 150 ? 1.139 -7.369 8.676 1.00 87.69 150 GLY A N 1
ATOM 1194 C CA . GLY A 1 150 ? -0.188 -6.783 8.635 1.00 87.69 150 GLY A CA 1
ATOM 1195 C C . GLY A 1 150 ? -0.707 -6.455 7.247 1.00 87.69 150 GLY A C 1
ATOM 1196 O O . GLY A 1 150 ? -0.007 -6.557 6.239 1.00 87.69 150 GLY A O 1
ATOM 1197 N N . SER A 1 151 ? -1.971 -6.042 7.221 1.00 92.81 151 SER A N 1
ATOM 1198 C CA . SER A 1 151 ? -2.631 -5.520 6.034 1.00 92.81 151 SER A CA 1
ATOM 1199 C C . SER A 1 151 ? -2.108 -4.134 5.702 1.00 92.81 151 SER A C 1
ATOM 1201 O O . SER A 1 151 ? -2.071 -3.243 6.554 1.00 92.81 151 SER A O 1
ATOM 1203 N N . PHE A 1 152 ? -1.713 -3.945 4.448 1.00 93.56 152 PHE A N 1
ATOM 1204 C CA . PHE A 1 152 ? -1.222 -2.662 3.965 1.00 93.56 152 PHE A CA 1
ATOM 1205 C C . PHE A 1 152 ? -2.365 -1.638 3.877 1.00 93.56 152 PHE A C 1
ATOM 1207 O O . PHE A 1 152 ? -3.360 -1.880 3.196 1.00 93.56 152 PHE A O 1
ATOM 1214 N N . CYS A 1 153 ? -2.259 -0.520 4.588 1.00 93.00 153 CYS A N 1
ATOM 1215 C CA . CYS A 1 153 ? -3.358 0.439 4.727 1.00 93.00 153 CYS A CA 1
ATOM 1216 C C . CYS A 1 153 ? -2.955 1.895 4.475 1.00 93.00 153 CYS A C 1
ATOM 1218 O O . CYS A 1 153 ? -3.834 2.720 4.245 1.00 93.00 153 CYS A O 1
ATOM 1220 N N . ILE A 1 154 ? -1.657 2.218 4.477 1.00 91.81 154 ILE A N 1
ATOM 1221 C CA . ILE A 1 154 ? -1.167 3.579 4.223 1.00 91.81 154 ILE A CA 1
ATOM 1222 C C . ILE A 1 154 ? -0.035 3.538 3.196 1.00 91.81 154 ILE A C 1
ATOM 1224 O O . ILE A 1 154 ? 0.995 2.916 3.445 1.00 91.81 154 ILE A O 1
ATOM 1228 N N . SER A 1 155 ? -0.230 4.236 2.082 1.00 87.38 155 SER A N 1
ATOM 1229 C CA . SER A 1 155 ? 0.768 4.540 1.038 1.00 87.38 155 SER A CA 1
ATOM 1230 C C . SER A 1 155 ? 0.940 6.041 0.807 1.00 87.38 155 SER A C 1
ATOM 1232 O O . SER A 1 155 ? 1.994 6.475 0.353 1.00 87.38 155 SER A O 1
ATOM 1234 N N . ASP A 1 156 ? -0.092 6.836 1.105 1.00 86.31 156 ASP A N 1
ATOM 1235 C CA . ASP A 1 156 ? -0.092 8.292 0.992 1.00 86.31 156 ASP A CA 1
ATOM 1236 C C . ASP A 1 156 ? -0.844 8.888 2.189 1.00 86.31 156 ASP A C 1
ATOM 1238 O O . ASP A 1 156 ? -2.018 8.604 2.422 1.00 86.31 156 ASP A O 1
ATOM 1242 N N . PHE A 1 157 ? -0.170 9.742 2.959 1.00 85.81 157 PHE A N 1
ATOM 1243 C CA . PHE A 1 157 ? -0.751 10.421 4.122 1.00 85.81 157 PHE A CA 1
ATOM 1244 C C . PHE A 1 157 ? -1.736 11.545 3.754 1.00 85.81 157 PHE A C 1
ATOM 1246 O O . PHE A 1 157 ? -2.271 12.221 4.635 1.00 85.81 157 PHE A O 1
ATOM 1253 N N . ARG A 1 158 ? -1.958 11.789 2.462 1.00 87.00 158 ARG A N 1
ATOM 1254 C CA . ARG A 1 158 ? -2.956 12.737 1.953 1.00 87.00 158 ARG A CA 1
ATOM 1255 C C . ARG A 1 158 ? -4.244 12.039 1.531 1.00 87.00 158 ARG A C 1
ATOM 1257 O O . ARG A 1 158 ? -5.272 12.703 1.370 1.00 87.00 158 ARG A O 1
ATOM 1264 N N . GLU A 1 159 ? -4.201 10.718 1.358 1.00 86.31 159 GLU A N 1
ATOM 1265 C CA . GLU A 1 159 ? -5.363 9.937 0.960 1.00 86.31 159 GLU A CA 1
ATOM 1266 C C . GLU A 1 159 ? -6.416 9.945 2.074 1.00 86.31 159 GLU A C 1
ATOM 1268 O O . GLU A 1 159 ? -6.123 9.677 3.238 1.00 86.31 159 GLU A O 1
ATOM 1273 N N . LYS A 1 160 ? -7.666 10.240 1.708 1.00 90.12 160 LYS A N 1
ATOM 1274 C CA . LYS A 1 160 ? -8.826 10.153 2.598 1.00 90.12 160 LYS A CA 1
ATOM 1275 C C . LYS A 1 160 ? -10.053 9.659 1.848 1.00 90.12 160 LYS A C 1
ATOM 1277 O O . LYS A 1 160 ? -10.141 9.759 0.623 1.00 90.12 160 LYS A O 1
ATOM 1282 N N . LEU A 1 161 ? -11.036 9.177 2.600 1.00 88.62 161 LEU A N 1
ATOM 1283 C CA . LEU A 1 161 ? -12.355 8.877 2.068 1.00 88.62 161 LEU A CA 1
ATOM 1284 C C . LEU A 1 161 ? -12.981 10.135 1.443 1.00 88.62 161 LEU A C 1
ATOM 1286 O O . LEU A 1 161 ? -12.927 11.215 2.041 1.00 88.62 161 LEU A O 1
ATOM 1290 N N . PRO A 1 162 ? -13.616 10.013 0.264 1.00 86.50 162 PRO A N 1
ATOM 1291 C CA . PRO A 1 162 ? -14.382 11.109 -0.307 1.00 86.50 162 PRO A CA 1
ATOM 1292 C C . PRO A 1 162 ? -15.597 11.400 0.578 1.00 86.50 162 PRO A C 1
ATOM 1294 O O . PRO A 1 162 ? -16.284 10.475 1.012 1.00 86.50 162 PRO A O 1
ATOM 1297 N N . GLU A 1 163 ? -15.908 12.680 0.792 1.00 85.31 163 GLU A N 1
ATOM 1298 C CA . GLU A 1 163 ? -17.007 13.114 1.674 1.00 85.31 163 GLU A CA 1
ATOM 1299 C C . GLU A 1 163 ? -18.349 12.489 1.272 1.00 85.31 163 GLU A C 1
ATOM 1301 O O . GLU A 1 163 ? -19.046 11.912 2.104 1.00 85.31 163 GLU A O 1
ATOM 1306 N N . LYS A 1 164 ? -18.645 12.474 -0.034 1.00 86.06 164 LYS A N 1
ATOM 1307 C CA . LYS A 1 164 ? -19.853 11.850 -0.605 1.00 86.06 164 LYS A CA 1
ATOM 1308 C C . LYS A 1 164 ? -19.932 10.330 -0.387 1.00 86.06 164 LYS A C 1
ATOM 1310 O O . LYS A 1 164 ? -20.991 9.743 -0.570 1.00 86.06 164 LYS A O 1
ATOM 1315 N N . GLY A 1 165 ? -18.821 9.677 -0.045 1.00 84.62 165 GLY A N 1
ATOM 1316 C CA . GLY A 1 165 ? -18.759 8.236 0.194 1.00 84.62 165 GLY A CA 1
ATOM 1317 C C . GLY A 1 165 ? -19.005 7.828 1.647 1.00 84.62 165 GLY A C 1
ATOM 1318 O O . GLY A 1 165 ? -19.248 6.650 1.895 1.00 84.62 165 GLY A O 1
ATOM 1319 N N . ILE A 1 166 ? -18.954 8.760 2.607 1.00 89.94 166 ILE A N 1
ATOM 1320 C CA . ILE A 1 166 ? -18.941 8.436 4.045 1.00 89.94 166 ILE A CA 1
ATOM 1321 C C . ILE A 1 166 ? -20.213 7.698 4.477 1.00 89.94 166 ILE A C 1
ATOM 1323 O O . ILE A 1 166 ? -20.122 6.672 5.154 1.00 89.94 166 ILE A O 1
ATOM 1327 N N . GLU A 1 167 ? -21.387 8.161 4.045 1.00 91.38 167 GLU A N 1
ATOM 1328 C CA . GLU A 1 167 ? -22.670 7.517 4.364 1.00 91.38 167 GLU A CA 1
ATOM 1329 C C . GLU A 1 167 ? -22.711 6.071 3.863 1.00 91.38 167 GLU A C 1
ATOM 1331 O O . GLU A 1 167 ? -23.107 5.158 4.589 1.00 91.38 167 GLU A O 1
ATOM 1336 N N . LYS A 1 168 ? -22.202 5.834 2.647 1.00 91.88 168 LYS A N 1
ATOM 1337 C CA . LYS A 1 168 ? -22.144 4.487 2.081 1.00 91.88 168 LYS A CA 1
ATOM 1338 C C . LYS A 1 168 ? -21.179 3.587 2.849 1.00 91.88 168 LYS A C 1
ATOM 1340 O O . LYS A 1 168 ? -21.477 2.415 3.069 1.00 91.88 168 LYS A O 1
ATOM 1345 N N . ILE A 1 169 ? -20.039 4.120 3.289 1.00 91.88 169 ILE A N 1
ATOM 1346 C CA . ILE A 1 169 ? -19.092 3.387 4.137 1.00 91.88 169 ILE A CA 1
ATOM 1347 C C . ILE A 1 169 ? -19.755 3.001 5.469 1.00 91.88 169 ILE A C 1
ATOM 1349 O O . ILE A 1 169 ? -19.640 1.849 5.889 1.00 91.88 169 ILE A O 1
ATOM 1353 N N . LEU A 1 170 ? -20.484 3.922 6.109 1.00 91.69 170 LEU A N 1
ATOM 1354 C CA . LEU A 1 170 ? -21.230 3.653 7.344 1.00 91.69 170 LEU A CA 1
ATOM 1355 C C . LEU A 1 170 ? -22.294 2.566 7.164 1.00 91.69 170 LEU A C 1
ATOM 1357 O O . LEU A 1 170 ? -22.435 1.705 8.028 1.00 91.69 170 LEU A O 1
ATOM 1361 N N . GLU A 1 171 ? -22.996 2.563 6.032 1.00 93.81 171 GLU A N 1
ATOM 1362 C CA . GLU A 1 171 ? -23.995 1.544 5.700 1.00 93.81 171 GLU A CA 1
ATOM 1363 C C . GLU A 1 171 ? -23.368 0.155 5.469 1.00 93.81 171 GLU A C 1
ATOM 1365 O O . GLU A 1 171 ? -23.926 -0.874 5.862 1.00 93.81 171 GLU A O 1
ATOM 1370 N N . LEU A 1 172 ? -22.204 0.106 4.813 1.00 95.19 172 LEU A N 1
ATOM 1371 C CA . LEU A 1 172 ? -21.557 -1.143 4.406 1.00 95.19 172 LEU A CA 1
ATOM 1372 C C . LEU A 1 172 ? -20.708 -1.779 5.511 1.00 95.19 172 LEU A C 1
ATOM 1374 O O . LEU A 1 172 ? -20.623 -3.006 5.571 1.00 95.19 172 LEU A O 1
ATOM 1378 N N . ARG A 1 173 ? -20.102 -0.986 6.404 1.00 95.25 173 ARG A N 1
ATOM 1379 C CA . ARG A 1 173 ? -19.240 -1.494 7.487 1.00 95.25 173 ARG A CA 1
ATOM 1380 C C . ARG A 1 173 ? -19.921 -2.571 8.345 1.00 95.25 173 ARG A C 1
ATOM 1382 O O . ARG A 1 173 ? -19.302 -3.619 8.517 1.00 95.25 173 ARG A O 1
ATOM 1389 N N . PRO A 1 174 ? -21.168 -2.412 8.837 1.00 95.69 174 PRO A N 1
ATOM 1390 C CA . PRO A 1 174 ? -21.846 -3.465 9.596 1.00 95.69 174 PRO A CA 1
ATOM 1391 C C . PRO A 1 174 ? -22.057 -4.755 8.802 1.00 95.69 174 PRO A C 1
ATOM 1393 O O . PRO A 1 174 ? -21.859 -5.843 9.339 1.00 95.69 174 PRO A O 1
ATOM 1396 N N . LYS A 1 175 ? -22.396 -4.638 7.512 1.00 96.06 175 LYS A N 1
ATOM 1397 C CA . LYS A 1 175 ? -22.617 -5.783 6.612 1.00 96.06 175 LYS A CA 1
ATOM 1398 C C . LYS A 1 175 ? -21.314 -6.540 6.343 1.00 96.06 175 LYS A C 1
ATOM 1400 O O . LYS A 1 175 ? -21.296 -7.766 6.318 1.00 96.06 175 LYS A O 1
ATOM 1405 N N . ALA A 1 176 ? -20.215 -5.804 6.195 1.00 96.31 176 ALA A N 1
ATOM 1406 C CA . ALA A 1 176 ? -18.896 -6.346 5.900 1.00 96.31 176 ALA A CA 1
ATOM 1407 C C . ALA A 1 176 ? -18.091 -6.735 7.153 1.00 96.31 176 ALA A C 1
ATOM 1409 O O . ALA A 1 176 ? -17.060 -7.387 7.027 1.00 96.31 176 ALA A O 1
ATOM 1410 N N . PHE A 1 177 ? -18.538 -6.373 8.360 1.00 96.50 177 PHE A N 1
ATOM 1411 C CA . PHE A 1 177 ? -17.750 -6.473 9.594 1.00 96.50 177 PHE A CA 1
ATOM 1412 C C . PHE A 1 177 ? -17.160 -7.871 9.825 1.00 96.50 177 PHE A C 1
ATOM 1414 O O . PHE A 1 177 ? -15.944 -8.028 9.879 1.00 96.50 177 PHE A O 1
ATOM 1421 N N . LYS A 1 178 ? -18.004 -8.908 9.878 1.00 95.50 178 LYS A N 1
ATOM 1422 C CA . LYS A 1 178 ? -17.551 -10.300 10.072 1.00 95.50 178 LYS A CA 1
ATOM 1423 C C . LYS A 1 178 ? -16.848 -10.882 8.848 1.00 95.50 178 LYS A C 1
ATOM 1425 O O . LYS A 1 178 ? -16.141 -11.881 8.971 1.00 95.50 178 LYS A O 1
ATOM 1430 N N . HIS A 1 179 ? -17.078 -10.310 7.669 1.00 95.25 179 HIS A N 1
ATOM 1431 C CA . HIS A 1 179 ? -16.431 -10.740 6.437 1.00 95.25 179 HIS A CA 1
ATOM 1432 C C . HIS A 1 179 ? -14.977 -10.255 6.410 1.00 95.25 179 HIS A C 1
ATOM 1434 O O . HIS A 1 179 ? -14.086 -11.082 6.249 1.00 95.25 179 HIS A O 1
ATOM 1440 N N . CYS A 1 180 ? -14.749 -8.971 6.697 1.00 96.12 180 CYS A N 1
ATOM 1441 C CA . CYS A 1 180 ? -13.453 -8.299 6.616 1.00 96.12 180 CYS A CA 1
ATOM 1442 C C . CYS A 1 180 ? -12.576 -8.422 7.865 1.00 96.12 180 CYS A C 1
ATOM 1444 O O . CYS A 1 180 ? -11.352 -8.384 7.749 1.00 96.12 180 CYS A O 1
ATOM 1446 N N . LEU A 1 181 ? -13.178 -8.545 9.052 1.00 96.69 181 LEU A N 1
ATOM 1447 C CA . LEU A 1 181 ? -12.458 -8.513 10.324 1.00 96.69 181 LEU A CA 1
ATOM 1448 C C . LEU A 1 181 ? -12.602 -9.829 11.089 1.00 96.69 181 LEU A C 1
ATOM 1450 O O . LEU A 1 181 ? -13.655 -10.472 11.081 1.00 96.69 181 LEU A O 1
ATOM 1454 N N . ALA A 1 182 ? -11.529 -10.215 11.772 1.00 95.75 182 ALA A N 1
ATOM 1455 C CA . ALA A 1 182 ? -11.532 -11.250 12.800 1.00 95.75 182 ALA A CA 1
ATOM 1456 C C . ALA A 1 182 ? -11.343 -10.569 14.160 1.00 95.75 182 ALA A C 1
ATOM 1458 O O . ALA A 1 182 ? -10.377 -9.828 14.332 1.00 95.75 182 ALA A O 1
ATOM 1459 N N . CYS A 1 183 ? -12.270 -10.773 15.099 1.00 96.56 183 CYS A N 1
ATOM 1460 C CA . CYS A 1 183 ? -12.282 -10.033 16.360 1.00 96.56 183 CYS A CA 1
ATOM 1461 C C . CYS A 1 183 ? -12.311 -10.949 17.583 1.00 96.56 183 CYS A C 1
ATOM 1463 O O . CYS A 1 183 ? -13.122 -11.872 17.655 1.00 96.56 183 CYS A O 1
ATOM 1465 N N . GLU A 1 184 ? -11.501 -10.600 18.578 1.00 96.38 184 GLU A N 1
ATOM 1466 C CA . GLU A 1 184 ? -11.501 -11.156 19.928 1.00 96.38 184 GLU A CA 1
ATOM 1467 C C . GLU A 1 184 ? -11.886 -10.034 20.903 1.00 96.38 184 GLU A C 1
ATOM 1469 O O . GLU A 1 184 ? -11.165 -9.053 21.104 1.00 96.38 184 GLU A O 1
ATOM 1474 N N . GLY A 1 185 ? -13.092 -10.112 21.472 1.00 94.81 185 GLY A N 1
ATOM 1475 C CA . GLY A 1 185 ? -13.615 -9.034 22.311 1.00 94.81 185 GLY A CA 1
ATOM 1476 C C . GLY A 1 185 ? -13.846 -7.741 21.517 1.00 94.81 185 GLY A C 1
ATOM 1477 O O . GLY A 1 185 ? -14.756 -7.687 20.688 1.00 94.81 185 GLY A O 1
ATOM 1478 N N . SER A 1 186 ? -13.114 -6.669 21.837 1.00 96.31 186 SER A N 1
ATOM 1479 C CA . SER A 1 186 ? -13.138 -5.390 21.095 1.00 96.31 186 SER A CA 1
ATOM 1480 C C . SER A 1 186 ? -11.922 -5.183 20.189 1.00 96.31 186 SER A C 1
ATOM 1482 O O . SER A 1 186 ? -11.844 -4.148 19.533 1.00 96.31 186 SER A O 1
ATOM 1484 N N . SER A 1 187 ? -10.981 -6.129 20.179 1.00 97.31 187 SER A N 1
ATOM 1485 C CA . SER A 1 187 ? -9.790 -6.086 19.336 1.00 97.31 187 SER A CA 1
ATOM 1486 C C . SER A 1 187 ? -10.079 -6.831 18.040 1.00 97.31 187 SER A C 1
ATOM 1488 O O . SER A 1 187 ? -10.392 -8.020 18.061 1.00 97.31 187 SER A O 1
ATOM 1490 N N . CYS A 1 188 ? -10.033 -6.125 16.915 1.00 97.75 188 CYS A N 1
ATOM 1491 C CA . CYS A 1 188 ? -10.222 -6.693 15.588 1.00 97.75 188 CYS A CA 1
ATOM 1492 C C . CYS A 1 188 ? -8.917 -6.653 14.800 1.00 97.75 188 CYS A C 1
ATOM 1494 O O . CYS A 1 188 ? -8.101 -5.757 14.977 1.00 97.75 188 CYS A O 1
ATOM 1496 N N . ARG A 1 189 ? -8.736 -7.599 13.884 1.00 95.62 189 ARG A N 1
ATOM 1497 C CA . ARG A 1 189 ? -7.648 -7.624 12.902 1.00 95.62 189 ARG A CA 1
ATOM 1498 C C . ARG A 1 189 ? -8.245 -7.692 11.507 1.00 95.62 189 ARG A C 1
ATOM 1500 O O . ARG A 1 189 ? -9.258 -8.370 11.307 1.00 95.62 189 ARG A O 1
ATOM 1507 N N . MET A 1 190 ? -7.605 -7.025 10.552 1.00 94.00 190 MET A N 1
ATOM 1508 C CA . MET A 1 190 ? -7.888 -7.255 9.136 1.00 94.00 190 MET A CA 1
ATOM 1509 C C . MET A 1 190 ? -7.607 -8.720 8.803 1.00 94.00 190 MET A C 1
ATOM 1511 O O . MET A 1 190 ? -6.570 -9.264 9.195 1.00 94.00 190 MET A O 1
ATOM 1515 N N . LYS A 1 191 ? -8.551 -9.377 8.125 1.00 91.81 191 LYS A N 1
ATOM 1516 C CA . LYS A 1 191 ? -8.324 -10.741 7.655 1.00 91.81 191 LYS A CA 1
ATOM 1517 C C . LYS A 1 191 ? -7.304 -10.754 6.528 1.00 91.81 191 LYS A C 1
ATOM 1519 O O . LYS A 1 191 ? -7.291 -9.877 5.670 1.00 91.81 191 LYS A O 1
ATOM 1524 N N . ILE A 1 192 ? -6.509 -11.814 6.527 1.00 86.25 192 ILE A N 1
ATOM 1525 C CA . ILE A 1 192 ? -5.632 -12.165 5.419 1.00 86.25 192 ILE A CA 1
ATOM 1526 C C . ILE A 1 192 ? -6.464 -12.958 4.416 1.00 86.25 192 ILE A C 1
ATOM 1528 O O . ILE A 1 192 ? -7.160 -13.905 4.792 1.00 86.25 192 ILE A O 1
ATOM 1532 N N . TRP A 1 193 ? -6.421 -12.544 3.156 1.00 84.94 193 TRP A N 1
ATOM 1533 C CA . TRP A 1 193 ? -7.237 -13.128 2.098 1.00 84.94 193 TRP A CA 1
ATOM 1534 C C . TRP A 1 193 ? -6.470 -14.231 1.371 1.00 84.94 193 TRP A C 1
ATOM 1536 O O . TRP A 1 193 ? -5.284 -14.063 1.084 1.00 84.94 193 TRP A O 1
ATOM 1546 N N . PRO A 1 194 ? -7.113 -15.369 1.057 1.00 80.94 194 PRO A N 1
ATOM 1547 C CA . PRO A 1 194 ? -6.501 -16.352 0.181 1.00 80.94 194 PRO A CA 1
ATOM 1548 C C . PRO A 1 194 ? -6.389 -15.792 -1.245 1.00 80.94 194 PRO A C 1
ATOM 1550 O O . PRO A 1 194 ? -7.126 -14.886 -1.638 1.00 80.94 194 PRO A O 1
ATOM 1553 N N . LYS A 1 195 ? -5.485 -16.378 -2.034 1.00 76.00 195 LYS A N 1
ATOM 1554 C CA . LYS A 1 195 ? -5.315 -16.075 -3.463 1.00 76.00 195 LYS A CA 1
ATOM 1555 C C . LYS A 1 195 ? -6.654 -16.180 -4.209 1.00 76.00 195 LYS A C 1
ATOM 1557 O O . LYS A 1 195 ? -7.402 -17.132 -3.984 1.00 76.00 195 LYS A O 1
ATOM 1562 N N . GLY A 1 196 ? -6.931 -15.245 -5.117 1.00 77.94 196 GLY A N 1
ATOM 1563 C CA . GLY A 1 196 ? -8.177 -15.187 -5.891 1.00 77.94 196 GLY A CA 1
ATOM 1564 C C . GLY A 1 196 ? -9.319 -14.421 -5.209 1.00 77.94 196 GLY A C 1
ATOM 1565 O O . GLY A 1 196 ? -10.455 -14.486 -5.677 1.00 77.94 196 GLY A O 1
ATOM 1566 N N . ARG A 1 197 ? -9.059 -13.740 -4.083 1.00 84.81 197 ARG A N 1
ATOM 1567 C CA . ARG A 1 197 ? -10.033 -12.912 -3.339 1.00 84.81 197 ARG A CA 1
ATOM 1568 C C . ARG A 1 197 ? -9.570 -11.454 -3.220 1.00 84.81 197 ARG A C 1
ATOM 1570 O O . ARG A 1 197 ? -9.920 -10.746 -2.279 1.00 84.81 197 ARG A O 1
ATOM 1577 N N . GLU A 1 198 ? -8.771 -10.999 -4.178 1.00 80.88 198 GLU A N 1
ATOM 1578 C CA . GLU A 1 198 ? -8.126 -9.687 -4.190 1.00 80.88 198 GLU A CA 1
ATOM 1579 C C . GLU A 1 198 ? -9.158 -8.548 -4.172 1.00 80.88 198 GLU A C 1
ATOM 1581 O O . GLU A 1 198 ? -9.048 -7.635 -3.354 1.00 80.88 198 GLU A O 1
ATOM 1586 N N . SER A 1 199 ? -10.222 -8.641 -4.977 1.00 83.56 199 SER A N 1
ATOM 1587 C CA . SER A 1 199 ? -11.303 -7.643 -4.995 1.00 83.56 199 SER A CA 1
ATOM 1588 C C . SER A 1 199 ? -11.983 -7.481 -3.631 1.00 83.56 199 SER A C 1
ATOM 1590 O O . SER A 1 199 ? -12.343 -6.373 -3.239 1.00 83.56 199 SER A O 1
ATOM 1592 N N . GLU A 1 200 ? -12.136 -8.570 -2.876 1.00 88.31 200 GLU A N 1
ATOM 1593 C CA . GLU A 1 200 ? -12.723 -8.529 -1.532 1.00 88.31 200 GLU A CA 1
ATOM 1594 C C . GLU A 1 200 ? -11.780 -7.857 -0.535 1.00 88.31 200 GLU A C 1
ATOM 1596 O O . GLU A 1 200 ? -12.216 -7.012 0.249 1.00 88.31 200 GLU A O 1
ATOM 1601 N N . SER A 1 201 ? -10.480 -8.156 -0.625 1.00 88.19 201 SER A N 1
ATOM 1602 C CA . SER A 1 201 ? -9.443 -7.469 0.148 1.00 88.19 201 SER A CA 1
ATOM 1603 C C . SER A 1 201 ? -9.476 -5.955 -0.081 1.00 88.19 201 SER A C 1
ATOM 1605 O O . SER A 1 201 ? -9.535 -5.191 0.887 1.00 88.19 201 SER A O 1
ATOM 1607 N N . LEU A 1 202 ? -9.535 -5.514 -1.345 1.00 87.44 202 LEU A N 1
ATOM 1608 C CA . LEU A 1 202 ? -9.616 -4.093 -1.707 1.00 87.44 202 LEU A CA 1
ATOM 1609 C C . LEU A 1 202 ? -10.872 -3.422 -1.141 1.00 87.44 202 LEU A C 1
ATOM 1611 O O . LEU A 1 202 ? -10.795 -2.338 -0.557 1.00 87.44 202 LEU A O 1
ATOM 1615 N N . ILE A 1 203 ? -12.032 -4.080 -1.242 1.00 89.94 203 ILE A N 1
ATOM 1616 C CA . ILE A 1 203 ? -13.283 -3.578 -0.655 1.00 89.94 203 ILE A CA 1
ATOM 1617 C C . ILE A 1 203 ? -13.137 -3.428 0.865 1.00 89.94 203 ILE A C 1
ATOM 1619 O O . ILE A 1 203 ? -13.496 -2.388 1.423 1.00 89.94 203 ILE A O 1
ATOM 1623 N N . CYS A 1 204 ? -12.574 -4.427 1.545 1.00 93.44 204 CYS A N 1
ATOM 1624 C CA . CYS A 1 204 ? -12.359 -4.379 2.987 1.00 93.44 204 CYS A CA 1
ATOM 1625 C C . CYS A 1 204 ? -11.397 -3.256 3.396 1.00 93.44 204 CYS A C 1
ATOM 1627 O O . CYS A 1 204 ? -11.691 -2.513 4.333 1.00 93.44 204 CYS A O 1
ATOM 1629 N N . LYS A 1 205 ? -10.288 -3.063 2.676 1.00 91.19 205 LYS A N 1
ATOM 1630 C CA . LYS A 1 205 ? -9.361 -1.947 2.922 1.00 91.19 205 LYS A CA 1
ATOM 1631 C C . LYS A 1 205 ? -10.044 -0.599 2.718 1.00 91.19 205 LYS A C 1
ATOM 1633 O O . LYS A 1 205 ? -9.933 0.276 3.573 1.00 91.19 205 LYS A O 1
ATOM 1638 N N . LYS A 1 206 ? -10.843 -0.438 1.662 1.00 90.19 206 LYS A N 1
ATOM 1639 C CA . LYS A 1 206 ? -11.614 0.793 1.437 1.00 90.19 206 LYS A CA 1
ATOM 1640 C C . LYS A 1 206 ? -12.592 1.086 2.578 1.00 90.19 206 LYS A C 1
ATOM 1642 O O . LYS A 1 206 ? -12.772 2.241 2.954 1.00 90.19 206 LYS A O 1
ATOM 1647 N N . LEU A 1 207 ? -13.204 0.050 3.153 1.00 94.12 207 LEU A N 1
ATOM 1648 C CA . LEU A 1 207 ? -14.141 0.193 4.268 1.00 94.12 207 LEU A CA 1
ATOM 1649 C C . LEU A 1 207 ? -13.449 0.521 5.596 1.00 94.12 207 LEU A C 1
ATOM 1651 O O . LEU A 1 207 ? -13.976 1.343 6.350 1.00 94.12 207 LEU A O 1
ATOM 1655 N N . PHE A 1 208 ? -12.305 -0.099 5.895 1.00 95.12 208 PHE A N 1
ATOM 1656 C CA . PHE A 1 208 ? -11.721 -0.106 7.245 1.00 95.12 208 PHE A CA 1
ATOM 1657 C C . PHE A 1 208 ? -10.351 0.580 7.373 1.00 95.12 208 PHE A C 1
ATOM 1659 O O . PHE A 1 208 ? -9.958 0.901 8.489 1.00 95.12 208 PHE A O 1
ATOM 1666 N N . CYS A 1 209 ? -9.660 0.851 6.265 1.00 91.94 209 CYS A N 1
ATOM 1667 C CA . CYS A 1 209 ? -8.278 1.342 6.238 1.00 91.94 209 CYS A CA 1
ATOM 1668 C C . CYS A 1 209 ? -8.089 2.724 5.606 1.00 91.94 209 CYS A C 1
ATOM 1670 O O . CYS A 1 209 ? -6.955 3.161 5.454 1.00 91.94 209 CYS A O 1
ATOM 1672 N N . LYS A 1 210 ? -9.162 3.442 5.265 1.00 91.56 210 LYS A N 1
ATOM 1673 C CA . LYS A 1 210 ? -9.057 4.808 4.737 1.00 91.56 210 LYS A CA 1
ATOM 1674 C C . LYS A 1 210 ? -9.481 5.833 5.799 1.00 91.56 210 LYS A C 1
ATOM 1676 O O . LYS A 1 210 ? -10.562 5.674 6.384 1.00 91.56 210 LYS A O 1
ATOM 1681 N N . PRO A 1 211 ? -8.661 6.864 6.072 1.00 93.81 211 PRO A N 1
ATOM 1682 C CA . PRO A 1 211 ? -9.003 7.888 7.049 1.00 93.81 211 PRO A CA 1
ATOM 1683 C C . PRO A 1 211 ? -10.087 8.824 6.494 1.00 93.81 211 PRO A C 1
ATOM 1685 O O . PRO A 1 211 ? -10.312 8.904 5.287 1.00 93.81 211 PRO A O 1
ATOM 1688 N N . VAL A 1 212 ? -10.780 9.541 7.377 1.00 92.56 212 VAL A N 1
ATOM 1689 C CA . VAL A 1 212 ? -11.749 10.593 7.015 1.00 92.56 212 VAL A CA 1
ATOM 1690 C C . VAL A 1 212 ? -11.121 11.986 7.028 1.00 92.56 212 VAL A C 1
ATOM 1692 O O . VAL A 1 212 ? -11.590 12.875 6.318 1.00 92.56 212 VAL A O 1
ATOM 1695 N N . LYS A 1 213 ? -10.031 12.173 7.781 1.00 90.94 213 LYS A N 1
ATOM 1696 C CA . LYS A 1 213 ? -9.196 13.376 7.723 1.00 90.94 213 LYS A CA 1
ATOM 1697 C C . LYS A 1 213 ? -7.763 13.007 7.382 1.00 90.94 213 LYS A C 1
ATOM 1699 O O . LYS A 1 213 ? -7.245 12.012 7.876 1.00 90.94 213 LYS A O 1
ATOM 1704 N N . ALA A 1 214 ? -7.153 13.832 6.545 1.00 89.38 214 ALA A N 1
ATOM 1705 C CA . ALA A 1 214 ? -5.775 13.696 6.112 1.00 89.38 214 ALA A CA 1
ATOM 1706 C C . ALA A 1 214 ? -5.185 15.078 5.830 1.00 89.38 214 ALA A C 1
ATOM 1708 O O . ALA A 1 214 ? -5.920 16.038 5.556 1.00 89.38 214 ALA A O 1
ATOM 1709 N N . ILE A 1 215 ? -3.859 15.168 5.855 1.00 82.19 215 ILE A N 1
ATOM 1710 C CA . ILE A 1 215 ? -3.143 16.401 5.534 1.00 82.19 215 ILE A CA 1
ATOM 1711 C C . ILE A 1 215 ? -3.320 16.671 4.043 1.00 82.19 215 ILE A C 1
ATOM 1713 O O . ILE A 1 215 ? -3.020 15.821 3.220 1.00 82.19 215 ILE A O 1
ATOM 1717 N N . GLN A 1 216 ? -3.816 17.851 3.680 1.00 72.44 216 GLN A N 1
ATOM 1718 C CA . GLN A 1 216 ? -3.955 18.225 2.264 1.00 72.44 216 GLN A CA 1
ATOM 1719 C C . GLN A 1 216 ? -2.727 18.971 1.731 1.00 72.44 216 GLN A C 1
ATOM 1721 O O . GLN A 1 216 ? -2.512 19.045 0.525 1.00 72.44 216 GLN A O 1
ATOM 1726 N N . LYS A 1 217 ? -1.915 19.537 2.628 1.00 76.31 217 LYS A N 1
ATOM 1727 C CA . LYS A 1 217 ? -0.691 20.258 2.277 1.00 76.31 217 LYS A CA 1
ATOM 1728 C C . LYS A 1 217 ? 0.496 19.304 2.231 1.00 76.31 217 LYS A C 1
ATOM 1730 O O . LYS A 1 217 ? 0.597 18.389 3.043 1.00 76.31 217 LYS A O 1
ATOM 1735 N N . TYR A 1 218 ? 1.410 19.557 1.303 1.00 72.94 218 TYR A N 1
ATOM 1736 C CA . TYR A 1 218 ? 2.723 18.930 1.337 1.00 72.94 218 TYR A CA 1
ATOM 1737 C C . TYR A 1 218 ? 3.453 19.341 2.621 1.00 72.94 218 TYR A C 1
ATOM 1739 O O . TYR A 1 218 ? 3.401 20.509 3.010 1.00 72.94 218 TYR A O 1
ATOM 1747 N N . ILE A 1 219 ? 4.106 18.383 3.278 1.00 72.50 219 ILE A N 1
ATOM 1748 C CA . ILE A 1 219 ? 4.964 18.639 4.434 1.00 72.50 219 ILE A CA 1
ATOM 1749 C C . ILE A 1 219 ? 6.381 18.275 4.025 1.00 72.50 219 ILE A C 1
ATOM 1751 O O . ILE A 1 219 ? 6.686 17.096 3.861 1.00 72.50 219 ILE A O 1
ATOM 1755 N N . SER A 1 220 ? 7.234 19.289 3.883 1.00 75.12 220 SER A N 1
ATOM 1756 C CA . SER A 1 220 ? 8.664 19.065 3.719 1.00 75.12 220 SER A CA 1
ATOM 1757 C C . SER A 1 220 ? 9.258 18.662 5.057 1.00 75.12 220 SER A C 1
ATOM 1759 O O . SER A 1 220 ? 9.051 19.318 6.081 1.00 75.12 220 SER A O 1
ATOM 1761 N N . SER A 1 221 ? 10.008 17.569 5.059 1.00 72.06 221 SER A N 1
ATOM 1762 C CA . SER A 1 221 ? 10.710 17.159 6.263 1.00 72.06 221 SER A CA 1
ATOM 1763 C C . SER A 1 221 ? 11.865 18.089 6.627 1.00 72.06 221 SER A C 1
ATOM 1765 O O . SER A 1 221 ? 12.147 18.256 7.816 1.00 72.06 221 SER A O 1
ATOM 1767 N N . GLU A 1 222 ? 12.467 18.747 5.634 1.00 74.69 222 GLU A N 1
ATOM 1768 C CA . GLU A 1 222 ? 13.490 19.778 5.820 1.00 74.69 222 GLU A CA 1
ATOM 1769 C C . GLU A 1 222 ? 12.920 20.946 6.639 1.00 74.69 222 GLU A C 1
ATOM 1771 O O . GLU A 1 222 ? 13.510 21.341 7.642 1.00 74.69 222 GLU A O 1
ATOM 1776 N N . ASP A 1 223 ? 11.704 21.397 6.308 1.00 73.38 223 ASP A N 1
ATOM 1777 C CA . ASP A 1 223 ? 11.028 22.500 7.008 1.00 73.38 223 ASP A CA 1
ATOM 1778 C C . ASP A 1 223 ? 10.668 22.146 8.461 1.00 73.38 223 ASP A C 1
ATOM 1780 O O . ASP A 1 223 ? 10.646 23.010 9.338 1.00 73.38 223 ASP A O 1
ATOM 1784 N N . VAL A 1 224 ? 10.360 20.872 8.732 1.00 73.00 224 VAL A N 1
ATOM 1785 C CA . VAL A 1 224 ? 9.869 20.422 10.048 1.00 73.00 224 VAL A CA 1
ATOM 1786 C C . VAL A 1 224 ? 10.996 19.975 10.975 1.00 73.00 224 VAL A C 1
ATOM 1788 O O . VAL A 1 224 ? 10.917 20.182 12.186 1.00 73.00 224 VAL A O 1
ATOM 1791 N N . LEU A 1 225 ? 12.024 19.316 10.440 1.00 78.69 225 LEU A N 1
ATOM 1792 C CA . LEU A 1 225 ? 13.072 18.662 11.228 1.00 78.69 225 LEU A CA 1
ATOM 1793 C C . LEU A 1 225 ? 14.482 19.176 10.934 1.00 78.69 225 LEU A C 1
ATOM 1795 O O . LEU A 1 225 ? 15.420 18.690 11.571 1.00 78.69 225 LEU A O 1
ATOM 1799 N N . ASN A 1 226 ? 14.640 20.126 10.004 1.00 73.31 226 ASN A N 1
ATOM 1800 C CA . ASN A 1 226 ? 15.937 20.606 9.523 1.00 73.31 226 ASN A CA 1
ATOM 1801 C C . ASN A 1 226 ? 16.863 19.442 9.131 1.00 73.31 226 ASN A C 1
ATOM 1803 O O . ASN A 1 226 ? 18.056 19.421 9.448 1.00 73.31 226 ASN A O 1
ATOM 1807 N N . VAL A 1 227 ? 16.273 18.411 8.523 1.00 69.25 227 VAL A N 1
ATOM 1808 C CA . VAL A 1 227 ? 17.042 17.362 7.860 1.00 69.25 227 VAL A CA 1
ATOM 1809 C C . VAL A 1 227 ? 17.641 17.983 6.604 1.00 69.25 227 VAL A C 1
ATOM 1811 O O . VAL A 1 227 ? 16.993 18.802 5.960 1.00 69.25 227 VAL A O 1
ATOM 1814 N N . GLY A 1 228 ? 18.902 17.673 6.306 1.00 67.56 228 GLY A N 1
ATOM 1815 C CA . GLY A 1 228 ? 19.501 18.094 5.040 1.00 67.56 228 GLY A CA 1
ATOM 1816 C C . GLY A 1 228 ? 18.774 17.464 3.851 1.00 67.56 228 GLY A C 1
ATOM 1817 O O . GLY A 1 228 ? 17.868 16.649 4.030 1.00 67.56 228 GLY A O 1
ATOM 1818 N N . SER A 1 229 ? 19.210 17.805 2.643 1.00 75.88 229 SER A N 1
ATOM 1819 C CA . SER A 1 229 ? 18.593 17.274 1.434 1.00 75.88 229 SER A CA 1
ATOM 1820 C C . SER A 1 229 ? 18.715 15.757 1.325 1.00 75.88 229 SER A C 1
ATOM 1822 O O . SER A 1 229 ? 19.736 15.154 1.666 1.00 75.88 229 SER A O 1
ATOM 1824 N N . GLY A 1 230 ? 17.656 15.140 0.811 1.00 82.50 230 GLY A N 1
ATOM 1825 C CA . GLY A 1 230 ? 17.614 13.718 0.502 1.00 82.50 230 GLY A CA 1
ATOM 1826 C C . GLY A 1 230 ? 16.272 13.091 0.840 1.00 82.50 230 GLY A C 1
ATOM 1827 O O . GLY A 1 230 ? 15.536 13.569 1.698 1.00 82.50 230 GLY A O 1
ATOM 1828 N N . ALA A 1 231 ? 15.975 11.992 0.157 1.00 86.38 231 ALA A N 1
ATOM 1829 C CA . ALA A 1 231 ? 14.746 11.256 0.372 1.00 86.38 231 ALA A CA 1
ATOM 1830 C C . ALA A 1 231 ? 14.888 10.242 1.508 1.00 86.38 231 ALA A C 1
ATOM 1832 O O . ALA A 1 231 ? 15.985 9.772 1.828 1.00 86.38 231 ALA A O 1
ATOM 1833 N N . THR A 1 232 ? 13.768 9.880 2.117 1.00 90.94 232 THR A N 1
ATOM 1834 C CA . THR A 1 232 ? 13.672 8.791 3.083 1.00 90.94 232 THR A CA 1
ATOM 1835 C C . THR A 1 232 ? 12.423 7.972 2.808 1.00 90.94 232 THR A C 1
ATOM 1837 O O . THR A 1 232 ? 11.329 8.510 2.651 1.00 90.94 232 THR A O 1
ATOM 1840 N N . SER A 1 233 ? 12.578 6.652 2.814 1.00 92.75 233 SER A N 1
ATOM 1841 C CA . SER A 1 233 ? 11.459 5.717 2.823 1.00 92.75 233 SER A CA 1
ATOM 1842 C C . SER A 1 233 ? 11.318 5.070 4.197 1.00 92.75 233 SER A C 1
ATOM 1844 O O . SER A 1 233 ? 12.307 4.829 4.894 1.00 92.75 233 SER A O 1
ATOM 1846 N N . VAL A 1 234 ? 10.085 4.780 4.605 1.00 95.06 234 VAL A N 1
ATOM 1847 C CA . VAL A 1 234 ? 9.798 4.127 5.883 1.00 95.06 234 VAL A CA 1
ATOM 1848 C C . VAL A 1 234 ? 8.741 3.049 5.708 1.00 95.06 234 VAL A C 1
ATOM 1850 O O . VAL A 1 234 ? 7.722 3.270 5.063 1.00 95.06 234 VAL A O 1
ATOM 1853 N N . GLN A 1 235 ? 8.957 1.893 6.331 1.00 95.69 235 GLN A N 1
ATOM 1854 C CA . GLN A 1 235 ? 7.919 0.901 6.589 1.00 95.69 235 GLN A CA 1
ATOM 1855 C C . GLN A 1 235 ? 7.588 0.908 8.076 1.00 95.69 235 GLN A C 1
ATOM 1857 O O . GLN A 1 235 ? 8.470 1.011 8.938 1.00 95.69 235 GLN A O 1
ATOM 1862 N N . PHE A 1 236 ? 6.305 0.793 8.390 1.00 96.38 236 PHE A N 1
ATOM 1863 C CA . PHE A 1 236 ? 5.840 0.811 9.766 1.00 96.38 236 PHE A CA 1
ATOM 1864 C C . PHE A 1 236 ? 4.568 -0.007 9.950 1.00 96.38 236 PHE A C 1
ATOM 1866 O O . PHE A 1 236 ? 3.847 -0.317 9.004 1.00 96.38 236 PHE A O 1
ATOM 1873 N N . THR A 1 237 ? 4.290 -0.321 11.208 1.00 97.12 237 THR A N 1
ATOM 1874 C CA . THR A 1 237 ? 3.061 -0.965 11.674 1.00 97.12 237 THR A CA 1
ATOM 1875 C C . THR A 1 237 ? 2.350 -0.065 12.670 1.00 97.12 237 THR A C 1
ATOM 1877 O O . THR A 1 237 ? 2.987 0.775 13.312 1.00 97.12 237 THR A O 1
ATOM 1880 N N . PHE A 1 238 ? 1.030 -0.201 12.761 1.00 97.38 238 PHE A N 1
ATOM 1881 C CA . PHE A 1 238 ? 0.194 0.618 13.632 1.00 97.38 238 PHE A CA 1
ATOM 1882 C C . PHE A 1 238 ? -1.145 -0.062 13.962 1.00 97.38 238 PHE A C 1
ATOM 1884 O O . PHE A 1 238 ? -1.472 -1.139 13.455 1.00 97.38 238 PHE A O 1
ATOM 1891 N N . ILE A 1 239 ? -1.918 0.587 14.830 1.00 97.19 239 ILE A N 1
ATOM 1892 C CA . ILE A 1 239 ? -3.289 0.231 15.204 1.00 97.19 239 ILE A CA 1
ATOM 1893 C C . ILE A 1 239 ? -4.177 1.454 14.962 1.00 97.19 239 ILE A C 1
ATOM 1895 O O . ILE A 1 239 ? -3.748 2.583 15.191 1.00 97.19 239 ILE A O 1
ATOM 1899 N N . ILE A 1 240 ? -5.423 1.238 14.545 1.00 98.06 240 ILE A N 1
ATOM 1900 C CA . ILE A 1 240 ? -6.483 2.248 14.655 1.00 98.06 240 ILE A CA 1
ATOM 1901 C C . ILE A 1 240 ? -7.201 2.000 15.979 1.00 98.06 240 ILE A C 1
ATOM 1903 O O . ILE A 1 240 ? -7.854 0.967 16.152 1.00 98.06 240 ILE A O 1
ATOM 1907 N N . ASN A 1 241 ? -7.057 2.914 16.934 1.00 97.75 241 ASN A N 1
ATOM 1908 C CA . ASN A 1 241 ? -7.635 2.747 18.263 1.00 97.75 241 ASN A CA 1
ATOM 1909 C C . ASN A 1 241 ? -9.164 2.980 18.256 1.00 97.75 241 ASN A C 1
ATOM 1911 O O . ASN A 1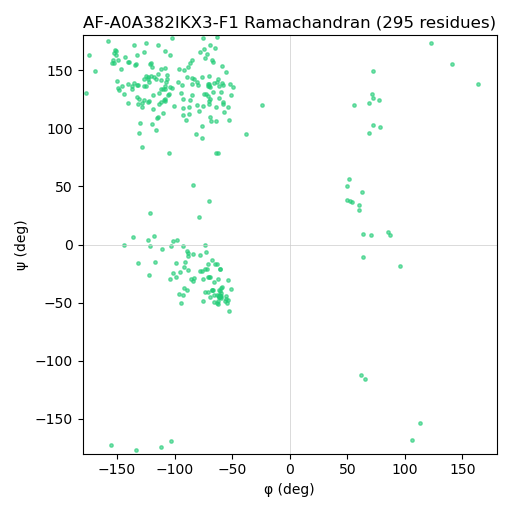 241 ? -9.770 3.345 17.248 1.00 97.75 241 ASN A O 1
ATOM 1915 N N . LYS A 1 242 ? -9.813 2.812 19.415 1.00 97.50 242 LYS A N 1
ATOM 1916 C CA . LYS A 1 242 ? -11.272 2.993 19.569 1.00 97.50 242 LYS A CA 1
ATOM 1917 C C . LYS A 1 242 ? -11.780 4.406 19.245 1.00 97.50 242 LYS A C 1
ATOM 1919 O O . LYS A 1 242 ? -12.969 4.572 18.988 1.00 97.50 242 LYS A O 1
ATOM 1924 N N . LYS A 1 243 ? -10.915 5.420 19.281 1.00 96.94 243 LYS A N 1
ATOM 1925 C CA . LYS A 1 243 ? -11.242 6.807 18.915 1.00 96.94 243 LYS A CA 1
ATOM 1926 C C . LYS A 1 243 ? -11.037 7.086 17.427 1.00 96.94 243 LYS A C 1
ATOM 1928 O O . LYS A 1 243 ? -11.449 8.140 16.964 1.00 96.94 243 LYS A O 1
ATOM 1933 N N . GLY A 1 244 ? -10.463 6.137 16.686 1.00 96.25 244 GLY A N 1
ATOM 1934 C CA . GLY A 1 244 ? -10.100 6.327 15.289 1.00 96.25 244 GLY A CA 1
ATOM 1935 C C . GLY A 1 244 ? -8.729 6.974 15.089 1.00 96.25 244 GLY A C 1
ATOM 1936 O O . GLY A 1 244 ? -8.402 7.330 13.962 1.00 96.25 244 GLY A O 1
ATOM 1937 N N . ASP A 1 245 ? -7.911 7.103 16.134 1.00 96.50 245 ASP A N 1
ATOM 1938 C CA . ASP A 1 245 ? -6.553 7.633 15.997 1.00 96.50 245 ASP A CA 1
ATOM 1939 C C . ASP A 1 245 ? -5.563 6.507 15.681 1.00 96.50 245 ASP A C 1
ATOM 1941 O O . ASP A 1 245 ? -5.757 5.353 16.083 1.00 96.50 245 ASP A O 1
ATOM 1945 N N . ILE A 1 246 ? -4.468 6.859 15.005 1.00 96.38 246 ILE A N 1
ATOM 1946 C CA . ILE A 1 246 ? -3.313 5.970 14.861 1.00 96.38 246 ILE A CA 1
ATOM 1947 C C . ILE A 1 246 ? -2.593 5.853 16.208 1.00 96.38 246 ILE A C 1
ATOM 1949 O O . ILE A 1 246 ? -2.190 6.853 16.801 1.00 96.38 246 ILE A O 1
ATOM 1953 N N . ASP A 1 247 ? -2.372 4.619 16.654 1.00 95.56 247 ASP A N 1
ATOM 1954 C CA . ASP A 1 247 ? -1.630 4.292 17.871 1.00 95.56 247 ASP A CA 1
ATOM 1955 C C . ASP A 1 247 ? -0.646 3.131 17.636 1.00 95.56 247 ASP A C 1
ATOM 1957 O O . ASP A 1 247 ? -0.635 2.503 16.573 1.00 95.56 247 ASP A O 1
ATOM 1961 N N . ASN A 1 248 ? 0.213 2.860 18.622 1.00 95.81 248 ASN A N 1
ATOM 1962 C CA . ASN A 1 248 ? 1.217 1.790 18.610 1.00 95.81 248 ASN A CA 1
ATOM 1963 C C . ASN A 1 248 ? 2.118 1.798 17.361 1.00 95.81 248 ASN A C 1
ATOM 1965 O O . ASN A 1 248 ? 2.501 0.746 16.848 1.00 95.81 248 ASN A O 1
ATOM 1969 N N . LEU A 1 249 ? 2.478 2.992 16.879 1.00 96.69 249 LEU A N 1
ATOM 1970 C CA . LEU A 1 249 ? 3.380 3.151 15.742 1.00 96.69 249 LEU A CA 1
ATOM 1971 C C . LEU A 1 249 ? 4.735 2.481 16.014 1.00 96.69 249 LEU A C 1
ATOM 1973 O O . LEU A 1 249 ? 5.475 2.890 16.916 1.00 96.69 249 LEU A O 1
ATOM 1977 N N . ASN A 1 250 ? 5.096 1.524 15.165 1.00 96.62 250 ASN A N 1
ATOM 1978 C CA . ASN A 1 250 ? 6.386 0.852 15.196 1.00 96.62 250 ASN A CA 1
ATOM 1979 C C . ASN A 1 250 ? 7.054 0.880 13.816 1.00 96.62 250 ASN A C 1
ATOM 1981 O O . ASN A 1 250 ? 6.503 0.367 12.845 1.00 96.62 250 ASN A O 1
ATOM 1985 N N . ILE A 1 251 ? 8.255 1.460 13.746 1.00 96.75 251 ILE A N 1
ATOM 1986 C CA . ILE A 1 251 ? 9.056 1.535 12.517 1.00 96.75 251 ILE A CA 1
ATOM 1987 C C . ILE A 1 251 ? 9.747 0.189 12.295 1.00 96.75 251 ILE A C 1
ATOM 1989 O O . ILE A 1 251 ? 10.606 -0.197 13.091 1.00 96.75 251 ILE A O 1
ATOM 1993 N N . THR A 1 252 ? 9.391 -0.507 11.217 1.00 94.62 252 THR A N 1
ATOM 1994 C CA . THR A 1 252 ? 9.926 -1.838 10.897 1.00 94.62 252 THR A CA 1
ATOM 1995 C C . THR A 1 252 ? 11.199 -1.753 10.064 1.00 94.62 252 THR A C 1
ATOM 1997 O O . THR A 1 252 ? 12.150 -2.482 10.327 1.00 94.62 252 THR A O 1
ATOM 2000 N N . SER A 1 253 ? 11.257 -0.824 9.113 1.00 94.06 253 SER A N 1
ATOM 2001 C CA . SER A 1 253 ? 12.459 -0.519 8.335 1.00 94.06 253 SER A CA 1
ATOM 2002 C C . SER A 1 253 ? 12.416 0.926 7.847 1.00 94.06 253 SER A C 1
ATOM 2004 O O . SER A 1 253 ? 11.358 1.553 7.812 1.00 94.06 253 SER A O 1
ATOM 2006 N N . PHE A 1 254 ? 13.577 1.477 7.521 1.00 94.75 254 PHE A N 1
ATOM 2007 C CA . PHE A 1 254 ? 13.698 2.763 6.848 1.00 94.75 254 PHE A CA 1
ATOM 2008 C C . PHE A 1 254 ? 15.019 2.801 6.090 1.00 94.75 254 PHE A C 1
ATOM 2010 O O . PHE A 1 254 ? 15.955 2.090 6.462 1.00 94.75 254 PHE A O 1
ATOM 2017 N N . ASP A 1 255 ? 15.076 3.634 5.063 1.00 92.31 255 ASP A N 1
ATOM 2018 C CA . ASP A 1 255 ? 16.279 3.882 4.277 1.00 92.31 255 ASP A CA 1
ATOM 2019 C C . ASP A 1 255 ? 16.306 5.338 3.798 1.00 92.31 255 ASP A C 1
ATOM 2021 O O . ASP A 1 255 ? 15.245 5.942 3.614 1.00 92.31 255 ASP A O 1
ATOM 2025 N N . GLY A 1 256 ? 17.504 5.892 3.610 1.00 91.00 256 GLY A N 1
ATOM 2026 C CA . GLY A 1 256 ? 17.713 7.253 3.119 1.00 91.00 256 GLY A CA 1
ATOM 2027 C C . GLY A 1 256 ? 18.328 8.223 4.134 1.00 91.00 256 GLY A C 1
ATOM 2028 O O . GLY A 1 256 ? 19.078 7.838 5.031 1.00 91.00 256 GLY A O 1
ATOM 2029 N N . ALA A 1 257 ? 18.045 9.515 3.953 1.00 90.62 257 ALA A N 1
ATOM 2030 C CA . ALA A 1 257 ? 18.776 10.611 4.598 1.00 90.62 257 ALA A CA 1
ATOM 2031 C C . ALA A 1 257 ? 18.532 10.757 6.113 1.00 90.62 257 ALA A C 1
ATOM 2033 O O . ALA A 1 257 ? 19.394 11.259 6.841 1.00 90.62 257 ALA A O 1
ATOM 2034 N N . MET A 1 258 ? 17.365 10.345 6.615 1.00 91.44 258 MET A N 1
ATOM 2035 C CA . MET A 1 258 ? 17.018 10.500 8.027 1.00 91.44 258 MET A CA 1
ATOM 2036 C C . MET A 1 258 ? 17.586 9.393 8.915 1.00 91.44 258 MET A C 1
ATOM 2038 O O . MET A 1 258 ? 17.513 8.206 8.608 1.00 91.44 258 MET A O 1
ATOM 2042 N N . ASN A 1 259 ? 18.010 9.762 10.125 1.00 92.31 259 ASN A N 1
ATOM 2043 C CA . ASN A 1 259 ? 18.282 8.778 11.170 1.00 92.31 259 ASN A CA 1
ATOM 2044 C C . ASN A 1 259 ? 16.987 8.261 11.829 1.00 92.31 259 ASN A C 1
ATOM 2046 O O . ASN A 1 259 ? 15.925 8.881 11.765 1.00 92.31 259 ASN A O 1
ATOM 2050 N N . ARG A 1 260 ? 17.088 7.152 12.573 1.00 93.56 260 ARG A N 1
ATOM 2051 C CA . ARG A 1 260 ? 15.944 6.497 13.238 1.00 93.56 260 ARG A CA 1
ATOM 2052 C C . ARG A 1 260 ? 15.085 7.440 14.094 1.00 93.56 260 ARG A C 1
ATOM 2054 O O . ARG A 1 260 ? 13.864 7.281 14.133 1.00 93.56 260 ARG A O 1
ATOM 2061 N N . LYS A 1 261 ? 15.697 8.396 14.805 1.00 92.75 261 LYS A N 1
ATOM 2062 C CA . LYS A 1 261 ? 14.963 9.354 15.651 1.00 92.75 261 LYS A CA 1
ATOM 2063 C C . LYS A 1 261 ? 14.151 10.317 14.786 1.00 92.75 261 LYS A C 1
ATOM 2065 O O . LYS A 1 261 ? 12.985 10.546 15.090 1.00 92.75 261 LYS A O 1
ATOM 2070 N N . GLN A 1 262 ? 14.749 10.844 13.719 1.00 92.75 262 GLN A N 1
ATOM 2071 C CA . GLN A 1 262 ? 14.079 11.725 12.759 1.00 92.75 262 GLN A CA 1
ATOM 2072 C C . GLN A 1 262 ? 12.928 11.002 12.056 1.00 92.75 262 GLN A C 1
ATOM 2074 O O . GLN A 1 262 ? 11.807 11.500 12.109 1.00 92.75 262 GLN A O 1
ATOM 2079 N N . VAL A 1 263 ? 13.161 9.789 11.537 1.00 94.56 263 VAL A N 1
ATOM 2080 C CA . VAL A 1 263 ? 12.118 8.957 10.909 1.00 94.56 263 VAL A CA 1
ATOM 2081 C C . VAL A 1 263 ? 10.939 8.754 11.849 1.00 94.56 263 VAL A C 1
ATOM 2083 O O . VAL A 1 263 ? 9.796 9.011 11.477 1.00 94.56 263 VAL A O 1
A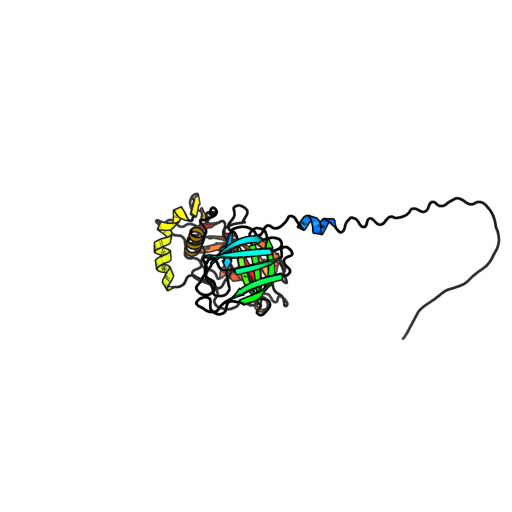TOM 2086 N N . LYS A 1 264 ? 11.199 8.334 13.093 1.00 94.62 264 LYS A N 1
ATOM 2087 C CA . LYS A 1 264 ? 10.137 8.088 14.074 1.00 94.62 264 LYS A CA 1
ATOM 2088 C C . LYS A 1 264 ? 9.334 9.356 14.374 1.00 94.62 264 LYS A C 1
ATOM 2090 O O . LYS A 1 264 ? 8.108 9.289 14.428 1.00 94.62 264 LYS A O 1
ATOM 2095 N N . THR A 1 265 ? 10.006 10.491 14.567 1.00 92.44 265 THR A N 1
ATOM 2096 C CA . THR A 1 265 ? 9.347 11.775 14.846 1.00 92.44 265 THR A CA 1
ATOM 2097 C C . THR A 1 265 ? 8.520 12.247 13.654 1.00 92.44 265 THR A C 1
ATOM 2099 O O . THR A 1 265 ? 7.348 12.568 13.831 1.00 92.44 265 THR A O 1
ATOM 2102 N N . PHE A 1 266 ? 9.092 12.246 12.447 1.00 91.94 266 PHE A N 1
ATOM 2103 C CA . PHE A 1 266 ? 8.394 12.698 11.244 1.00 91.94 266 PHE A CA 1
ATOM 2104 C C . PHE A 1 266 ? 7.173 11.830 10.950 1.00 91.94 266 PHE A C 1
ATOM 2106 O O . PHE A 1 266 ? 6.063 12.346 10.846 1.00 91.94 266 PHE A O 1
ATOM 2113 N N . THR A 1 267 ? 7.364 10.505 10.929 1.00 93.50 267 THR A N 1
ATOM 2114 C CA . THR A 1 267 ? 6.283 9.537 10.700 1.00 93.50 267 THR A CA 1
ATOM 2115 C C . THR A 1 267 ? 5.163 9.745 11.713 1.00 93.50 267 THR A C 1
ATOM 2117 O O . THR A 1 267 ? 4.002 9.845 11.335 1.00 93.50 267 THR A O 1
ATOM 2120 N N . ARG A 1 268 ? 5.490 9.889 13.005 1.00 93.62 268 ARG A N 1
ATOM 2121 C CA . ARG A 1 268 ? 4.487 10.151 14.044 1.00 93.62 268 ARG A CA 1
ATOM 2122 C C . ARG A 1 268 ? 3.721 11.451 13.790 1.00 93.62 268 ARG A C 1
ATOM 2124 O O . ARG A 1 268 ? 2.506 11.444 13.934 1.00 93.62 268 ARG A O 1
ATOM 2131 N N . ASN A 1 269 ? 4.398 12.539 13.429 1.00 89.75 269 ASN A N 1
ATOM 2132 C CA . ASN A 1 269 ? 3.757 13.839 13.205 1.00 89.75 269 ASN A CA 1
ATOM 2133 C C . ASN A 1 269 ? 2.811 13.812 11.999 1.00 89.75 269 ASN A C 1
ATOM 2135 O O . ASN A 1 269 ? 1.691 14.317 12.079 1.00 89.75 269 ASN A O 1
ATOM 2139 N N . VAL A 1 270 ? 3.245 13.185 10.904 1.00 90.44 270 VAL A N 1
ATOM 2140 C CA . VAL A 1 270 ? 2.423 13.006 9.704 1.00 90.44 270 VAL A CA 1
ATOM 2141 C C . VAL A 1 270 ? 1.199 12.145 10.025 1.00 90.44 270 VAL A C 1
ATOM 2143 O O . VAL A 1 270 ? 0.066 12.547 9.766 1.00 90.44 270 VAL A O 1
ATOM 2146 N N . LEU A 1 271 ? 1.409 10.990 10.659 1.00 92.88 271 LEU A N 1
ATOM 2147 C CA . LEU A 1 271 ? 0.331 10.052 10.970 1.00 92.88 271 LEU A CA 1
ATOM 2148 C C . LEU A 1 271 ? -0.636 10.570 12.044 1.00 92.88 271 LEU A C 1
ATOM 2150 O O . LEU A 1 271 ? -1.810 10.224 12.002 1.00 92.88 271 LEU A O 1
ATOM 2154 N N . ALA A 1 272 ? -0.190 11.432 12.962 1.00 91.06 272 ALA A N 1
ATOM 2155 C CA . ALA A 1 272 ? -1.056 12.058 13.967 1.00 91.06 272 ALA A CA 1
ATOM 2156 C C . ALA A 1 272 ? -2.121 12.989 13.363 1.00 91.06 272 ALA A C 1
ATOM 2158 O O . ALA A 1 272 ? -3.083 13.338 14.039 1.00 91.06 272 ALA A O 1
ATOM 2159 N N . SER A 1 273 ? -1.954 13.395 12.103 1.00 89.56 273 SER A N 1
ATOM 2160 C CA . SER A 1 273 ? -2.945 14.199 11.384 1.00 89.56 273 SER A CA 1
ATOM 2161 C C . SER A 1 273 ? -3.983 13.352 10.640 1.00 89.56 273 SER A C 1
ATOM 2163 O O . SER A 1 273 ? -4.907 13.905 10.039 1.00 89.56 273 SER A O 1
ATOM 2165 N N . LEU A 1 274 ? -3.816 12.025 10.630 1.00 93.50 274 LEU A N 1
ATOM 2166 C CA . LEU A 1 274 ? -4.795 11.101 10.077 1.00 93.50 274 LEU A CA 1
ATOM 2167 C C . LEU A 1 274 ? -5.819 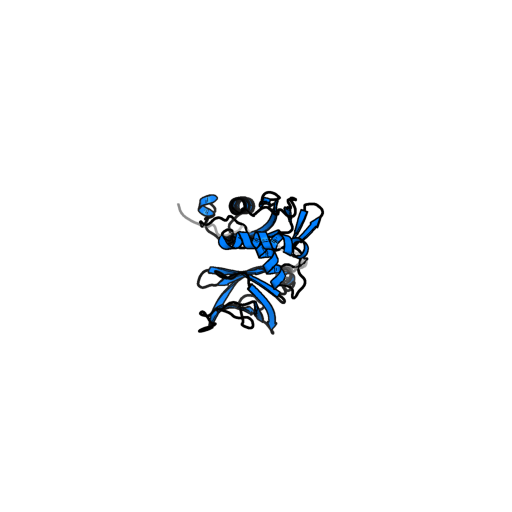10.755 11.152 1.00 93.50 274 LEU A C 1
ATOM 2169 O O . LEU A 1 274 ? -5.465 10.233 12.207 1.00 93.50 274 LEU A O 1
ATOM 2173 N N . GLU A 1 275 ? -7.095 10.979 10.851 1.00 93.56 275 GLU A N 1
ATOM 2174 C CA . GLU A 1 275 ? -8.195 10.533 11.707 1.00 93.56 275 GLU A CA 1
ATOM 2175 C C . GLU A 1 275 ? -9.074 9.554 10.939 1.00 93.56 275 GLU A C 1
ATOM 2177 O O . GLU A 1 275 ? -9.541 9.842 9.831 1.00 93.56 275 GLU A O 1
ATOM 2182 N N . TYR A 1 276 ? -9.336 8.403 11.544 1.00 95.44 276 TYR A N 1
ATOM 2183 C CA . TYR A 1 276 ? -10.268 7.404 11.048 1.00 95.44 276 TYR A CA 1
ATOM 2184 C C . TYR A 1 276 ? -11.616 7.575 11.728 1.00 95.44 276 TYR A C 1
ATOM 2186 O O . TYR A 1 276 ? -11.728 7.990 12.876 1.00 95.44 276 TYR A O 1
ATOM 2194 N N . MET A 1 277 ? -12.674 7.193 11.026 1.00 93.38 277 MET A N 1
ATOM 2195 C CA . MET A 1 277 ? -13.986 7.110 11.650 1.00 93.38 277 MET A CA 1
ATOM 2196 C C . MET A 1 277 ? -14.012 5.929 12.634 1.00 93.38 277 MET A C 1
ATOM 2198 O O . MET A 1 277 ? -13.782 4.799 12.173 1.00 93.38 277 MET A O 1
ATOM 2202 N N . PRO A 1 278 ? -14.343 6.149 13.926 1.00 94.88 278 PRO A N 1
ATOM 2203 C CA . PRO A 1 278 ? -14.419 5.091 14.927 1.00 94.88 278 PRO A CA 1
ATOM 2204 C C . PRO A 1 278 ? -15.248 3.900 14.449 1.00 94.88 278 PRO A C 1
ATOM 2206 O O . PRO A 1 278 ? -16.339 4.059 13.890 1.00 94.88 278 PRO A O 1
ATOM 2209 N N . LEU A 1 279 ? -14.753 2.686 14.684 1.00 96.12 279 LEU A N 1
ATOM 2210 C CA . LE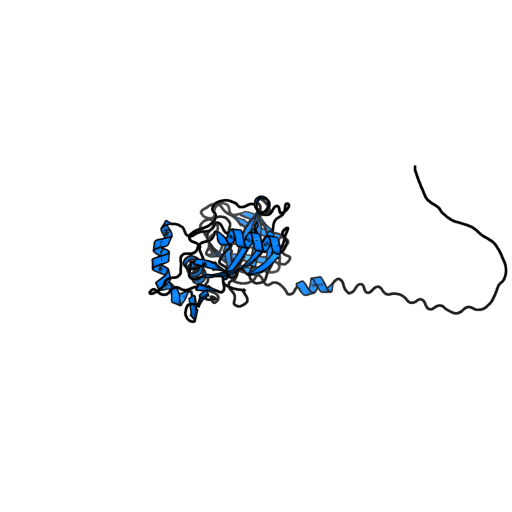U A 1 279 ? -15.479 1.478 14.316 1.00 96.12 279 LEU A CA 1
ATOM 2211 C C . LEU A 1 279 ? -16.531 1.161 15.383 1.00 96.12 279 LEU A C 1
ATOM 2213 O O . LEU A 1 279 ? -16.229 0.515 16.385 1.00 96.12 279 LEU A O 1
ATOM 2217 N N . LYS A 1 280 ? -17.769 1.613 15.159 1.00 94.88 280 LYS A N 1
ATOM 2218 C CA . LYS A 1 280 ? -18.920 1.351 16.035 1.00 94.88 280 LYS A CA 1
ATOM 2219 C C . LYS A 1 280 ? -19.913 0.407 15.356 1.00 94.88 280 LYS A C 1
ATOM 2221 O O . LYS A 1 280 ? -20.546 0.793 14.379 1.00 94.88 280 LYS A O 1
ATOM 2226 N N . ILE A 1 281 ? -20.074 -0.805 15.889 1.00 93.81 281 ILE A N 1
ATOM 2227 C CA . ILE A 1 281 ? -21.033 -1.815 15.407 1.00 93.81 281 ILE A CA 1
ATOM 2228 C C . ILE A 1 281 ? -21.888 -2.272 16.587 1.00 93.81 281 ILE A C 1
ATOM 2230 O O . ILE A 1 281 ? -21.340 -2.737 17.588 1.00 93.81 281 ILE A O 1
ATOM 2234 N N . ASN A 1 282 ? -23.216 -2.166 16.464 1.00 89.88 282 ASN A N 1
ATOM 2235 C CA . ASN A 1 282 ? -24.174 -2.499 17.528 1.00 89.88 282 ASN A CA 1
ATOM 2236 C C . ASN A 1 282 ? -23.792 -1.840 18.864 1.00 89.88 282 ASN A C 1
ATOM 2238 O O . ASN A 1 282 ? -23.619 -2.511 19.874 1.00 89.88 282 ASN A O 1
ATOM 2242 N N . GLU A 1 283 ? -23.546 -0.528 18.817 1.00 90.50 283 GLU A N 1
ATOM 2243 C CA . GLU A 1 283 ? -23.131 0.317 19.949 1.00 90.50 283 GLU A CA 1
ATOM 2244 C C . GLU A 1 283 ? -21.769 0.010 20.587 1.00 90.50 283 GLU A C 1
ATOM 2246 O O . GLU A 1 283 ? -21.236 0.845 21.317 1.00 90.50 283 GLU A O 1
ATOM 2251 N N . LYS A 1 284 ? -21.140 -1.111 20.234 1.00 95.88 284 LYS A N 1
ATOM 2252 C CA . LYS A 1 284 ? -19.796 -1.469 20.673 1.00 95.88 284 LYS A CA 1
ATOM 2253 C C . LYS A 1 284 ? -18.739 -0.837 19.775 1.00 95.88 284 LYS A C 1
ATOM 2255 O O . LYS A 1 284 ? -18.872 -0.821 18.551 1.00 95.88 284 LYS A O 1
ATOM 2260 N N . VAL A 1 285 ? -17.677 -0.339 20.402 1.00 97.12 285 VAL A N 1
ATOM 2261 C CA . VAL A 1 285 ? -16.546 0.304 19.728 1.00 97.12 285 VAL A CA 1
ATOM 2262 C C . VAL A 1 285 ? -15.352 -0.644 19.687 1.00 97.12 285 VAL A C 1
ATOM 2264 O O . VAL A 1 285 ? -15.026 -1.292 20.688 1.00 97.12 285 VAL A O 1
ATOM 2267 N N . TYR A 1 286 ? -14.707 -0.713 18.528 1.00 98.19 286 TYR A N 1
ATOM 2268 C CA . TYR A 1 286 ? -13.616 -1.633 18.234 1.00 98.19 286 TYR A CA 1
ATOM 2269 C C . TYR A 1 286 ? -12.351 -0.877 17.835 1.00 98.19 286 TYR A C 1
ATOM 2271 O O . TYR A 1 286 ? -12.406 0.245 17.338 1.00 98.19 286 TYR A O 1
ATOM 2279 N N . GLU A 1 287 ? -11.219 -1.531 18.043 1.00 97.88 287 GLU A N 1
ATOM 2280 C CA . GLU A 1 287 ? -9.908 -1.142 17.523 1.00 97.88 287 GLU A CA 1
ATOM 2281 C C . GLU A 1 287 ? -9.488 -2.122 16.421 1.00 97.88 287 GLU A C 1
ATOM 2283 O O . GLU A 1 287 ? -9.904 -3.285 16.430 1.00 97.88 287 GLU A O 1
ATOM 2288 N N . ILE A 1 288 ? -8.674 -1.655 15.475 1.00 97.88 288 ILE A N 1
ATOM 2289 C CA . ILE A 1 288 ? -8.209 -2.439 14.328 1.00 97.88 288 ILE A CA 1
ATOM 2290 C C . ILE A 1 288 ? -6.689 -2.552 14.382 1.00 97.88 288 ILE A C 1
ATOM 2292 O O . ILE A 1 288 ? -5.966 -1.565 14.286 1.00 97.88 288 ILE A O 1
ATOM 2296 N N . HIS A 1 289 ? -6.223 -3.780 14.531 1.00 96.00 289 HIS A N 1
ATOM 2297 C CA . HIS A 1 289 ? -4.829 -4.184 14.630 1.00 96.00 289 HIS A CA 1
ATOM 2298 C C . HIS A 1 289 ? -4.334 -4.777 13.313 1.00 96.00 289 HIS A C 1
ATOM 2300 O O . HIS A 1 289 ? -5.113 -5.005 12.383 1.00 96.00 289 HIS A O 1
ATOM 2306 N N . ASN A 1 290 ? -3.047 -5.138 13.298 1.00 92.44 290 ASN A N 1
ATOM 2307 C CA . ASN A 1 290 ? -2.393 -5.808 12.177 1.00 92.44 290 ASN A CA 1
ATOM 2308 C C . ASN A 1 290 ? -2.389 -4.933 10.916 1.00 92.44 290 ASN A C 1
ATOM 2310 O O . ASN A 1 290 ? -2.735 -5.400 9.833 1.00 92.44 290 ASN A O 1
ATOM 2314 N N . LEU A 1 291 ? -2.056 -3.650 11.077 1.00 96.00 291 LEU A N 1
ATOM 2315 C CA . LEU A 1 291 ? -2.012 -2.674 9.996 1.00 96.00 291 LEU A CA 1
ATOM 2316 C C . LEU A 1 291 ? -0.569 -2.256 9.743 1.00 96.00 291 LEU A C 1
ATOM 2318 O O . LEU A 1 291 ? 0.205 -2.065 10.685 1.00 96.00 291 LEU A O 1
ATOM 2322 N N . ARG A 1 292 ? -0.226 -2.077 8.471 1.00 96.00 292 ARG A N 1
ATOM 2323 C CA . ARG A 1 292 ? 1.081 -1.582 8.045 1.00 96.00 292 ARG A CA 1
ATOM 2324 C C . ARG A 1 292 ? 0.954 -0.485 7.003 1.00 96.00 292 ARG A C 1
ATOM 2326 O O . ARG A 1 292 ? -0.093 -0.320 6.376 1.00 96.00 292 ARG A O 1
ATOM 2333 N N . GLY A 1 293 ? 2.030 0.257 6.818 1.00 95.06 293 GLY A N 1
ATOM 2334 C CA . GLY A 1 293 ? 2.122 1.269 5.785 1.00 95.06 293 GLY A CA 1
ATOM 2335 C C . GLY A 1 293 ? 3.547 1.475 5.312 1.00 95.06 293 GLY A C 1
ATOM 2336 O O . GLY A 1 293 ? 4.510 1.024 5.941 1.00 95.06 293 GLY A O 1
ATOM 2337 N N . TRP A 1 294 ? 3.647 2.176 4.193 1.00 94.88 294 TRP A N 1
ATOM 2338 C CA . TRP A 1 294 ? 4.887 2.679 3.643 1.00 94.88 294 TRP A CA 1
ATOM 2339 C C . TRP A 1 294 ? 4.704 4.145 3.277 1.00 94.88 294 TRP A C 1
ATOM 2341 O O . TRP A 1 294 ? 3.669 4.525 2.736 1.00 94.88 294 TRP A O 1
ATOM 2351 N N . LEU A 1 295 ? 5.695 4.967 3.593 1.00 92.00 295 LEU A N 1
ATOM 2352 C CA . LEU A 1 295 ? 5.711 6.375 3.222 1.00 92.00 295 LEU A CA 1
ATOM 2353 C C . LEU A 1 295 ? 7.082 6.743 2.662 1.00 92.00 295 LEU A C 1
ATOM 2355 O O . LEU A 1 295 ? 8.095 6.128 3.006 1.00 92.00 295 LEU A O 1
ATOM 2359 N N . TYR A 1 296 ? 7.085 7.770 1.822 1.00 88.94 296 TYR A N 1
ATOM 2360 C CA . TYR A 1 296 ? 8.268 8.335 1.195 1.00 88.94 296 TYR A CA 1
ATOM 2361 C C . TYR A 1 296 ? 8.145 9.855 1.149 1.00 88.94 296 TYR A C 1
ATOM 2363 O O . TYR A 1 296 ? 7.063 10.372 0.854 1.00 88.94 296 TYR A O 1
ATOM 2371 N N . TRP A 1 297 ? 9.238 10.548 1.449 1.00 83.38 297 TRP A N 1
ATOM 2372 C CA . TRP A 1 297 ? 9.351 12.006 1.436 1.00 83.38 297 TRP A CA 1
ATOM 2373 C C . TRP A 1 297 ? 10.800 12.437 1.228 1.00 83.38 297 TRP A C 1
ATOM 2375 O O . TRP A 1 297 ? 11.702 11.582 1.393 1.00 83.38 297 TRP A O 1
#

Foldseek 3Di:
DDDDDDDDDDDDDDDDDDDDDDDDDDDPPDPPPPPPPVVVVVVPPQQDPAAKWWKDFVPDATFIWGWDDDPQKTWTATCPDDQFHHGRGTQWMAGSVQPWIWGWTADGNNHPIDIFTWGWDDDDNFWTWIAGPVPRTIMIIGALDPPQLFDEQAADQQFADDPVCVVVLVVCCQVCVVVQWDDDPQEIEGDHDDGPCVVVSSVSSSSFRGFHFGDNDDDDLCVVPVQDDKKKKWKWFWKLDQQQATDPIDTPDMDMRDDPVSCVVVVCVRRRRTGHDFDAHPNDTHMYGRYMYMYMD